Protein AF-A0A7X6VG52-F1 (afdb_monomer_lite)

Secondary structure (DSSP, 8-state):
--SHHHHHHHHHHHHHHT-----SHHHHHHHHTT-SSEEEEEEEEEEETTEEEEEEEEEE--TT-TTTT-GGGS---SEEEEETGGGSGGGTT--TT-EEEEEEEEETTEEEEEEEEEEBS-S-TTT--B--SSHHHHHHHHHHHHTTS---EEEEETTEEEEEETTEEEEEEE--S-----------------------TTSHHHHHHHHHHHHHHHHHHHHHHHHTT-

Structure (mmCIF, N/CA/C/O backbone):
data_AF-A0A7X6VG52-F1
#
_entry.id   AF-A0A7X6VG52-F1
#
loop_
_atom_site.group_PDB
_atom_site.id
_atom_site.type_symbol
_atom_site.label_atom_id
_atom_site.label_alt_id
_atom_site.label_comp_id
_atom_site.label_asym_id
_atom_site.label_entity_id
_atom_site.label_seq_id
_atom_site.pdbx_PDB_ins_code
_atom_site.Cartn_x
_atom_site.Cartn_y
_atom_site.Cartn_z
_atom_site.occupancy
_atom_site.B_iso_or_equiv
_atom_site.auth_seq_id
_atom_site.auth_comp_id
_atom_site.auth_asym_id
_atom_site.auth_atom_id
_atom_site.pdbx_PDB_model_num
ATOM 1 N N . MET A 1 1 ? 27.372 48.575 18.255 1.00 47.97 1 MET A N 1
ATOM 2 C CA . MET A 1 1 ? 27.785 47.383 17.475 1.00 47.97 1 MET A CA 1
ATOM 3 C C . MET A 1 1 ? 27.084 46.107 17.981 1.00 47.97 1 MET A C 1
ATOM 5 O O . MET A 1 1 ? 27.725 45.075 18.084 1.00 47.97 1 MET A O 1
ATOM 9 N N . ASN A 1 2 ? 25.777 46.167 18.304 1.00 51.88 2 ASN A N 1
ATOM 10 C CA . ASN A 1 2 ? 25.043 45.044 18.925 1.00 51.88 2 ASN A CA 1
ATOM 11 C C . ASN A 1 2 ? 23.812 44.548 18.146 1.00 51.88 2 ASN A C 1
ATOM 13 O O . ASN A 1 2 ? 23.202 43.555 18.527 1.00 51.88 2 ASN A O 1
ATOM 17 N N . ILE A 1 3 ? 23.429 45.248 17.078 1.00 53.34 3 ILE A N 1
ATOM 18 C CA . ILE A 1 3 ? 22.196 44.967 16.330 1.00 53.34 3 ILE A CA 1
ATOM 19 C C . ILE A 1 3 ? 22.493 44.002 15.174 1.00 53.34 3 ILE A C 1
ATOM 21 O O . ILE A 1 3 ? 21.752 43.055 14.952 1.00 53.34 3 ILE A O 1
ATOM 25 N N . THR A 1 4 ? 23.653 44.148 14.528 1.00 57.06 4 THR A N 1
ATOM 26 C CA . THR A 1 4 ? 24.031 43.387 13.330 1.00 57.06 4 THR A CA 1
ATOM 27 C C . THR A 1 4 ? 24.248 41.892 13.592 1.00 57.06 4 THR A C 1
ATOM 29 O O . THR A 1 4 ? 23.856 41.072 12.772 1.00 57.06 4 THR A O 1
ATOM 32 N N . TYR A 1 5 ? 24.819 41.509 14.742 1.00 57.47 5 TYR A N 1
ATOM 33 C CA . TYR A 1 5 ? 25.039 40.089 15.057 1.00 57.47 5 TYR A CA 1
ATOM 34 C C . TYR A 1 5 ? 23.741 39.370 15.440 1.00 57.47 5 TYR A C 1
ATOM 36 O O . TYR A 1 5 ? 23.582 38.197 15.118 1.00 57.47 5 TYR A O 1
ATOM 44 N N . LYS A 1 6 ? 22.798 40.069 16.092 1.00 56.91 6 LYS A N 1
ATOM 45 C CA . LYS A 1 6 ? 21.495 39.498 16.453 1.00 56.91 6 LYS A CA 1
ATOM 46 C C . LYS A 1 6 ? 20.698 39.182 15.194 1.00 56.91 6 LYS A C 1
ATOM 48 O O . LYS A 1 6 ? 20.230 38.064 15.059 1.00 56.91 6 LYS A O 1
ATOM 53 N N . SER A 1 7 ? 20.653 40.114 14.241 1.00 62.06 7 SER A N 1
ATOM 54 C CA . SER A 1 7 ? 19.953 39.927 12.966 1.00 62.06 7 SER A CA 1
ATOM 55 C C . SER A 1 7 ? 20.509 38.768 12.131 1.00 62.06 7 SER A C 1
ATOM 57 O O . SER A 1 7 ? 19.734 38.032 11.531 1.00 62.06 7 SER A O 1
ATOM 59 N N . ILE A 1 8 ? 21.831 38.559 12.125 1.00 68.44 8 ILE A N 1
ATOM 60 C CA . ILE A 1 8 ? 22.464 37.446 11.395 1.00 68.44 8 ILE A CA 1
ATOM 61 C C . ILE A 1 8 ? 22.161 36.099 12.066 1.00 68.44 8 ILE A C 1
ATOM 63 O O . ILE A 1 8 ? 21.829 35.137 11.380 1.00 68.44 8 ILE A O 1
ATOM 67 N N . ILE A 1 9 ? 22.210 36.031 13.401 1.00 70.56 9 ILE A N 1
ATOM 68 C CA . ILE A 1 9 ? 21.859 34.812 14.148 1.00 70.56 9 ILE A CA 1
ATOM 69 C C . ILE A 1 9 ? 20.381 34.463 13.946 1.00 70.56 9 ILE A C 1
ATOM 71 O O . ILE A 1 9 ? 20.055 33.297 13.742 1.00 70.56 9 ILE A O 1
ATOM 75 N N . THR A 1 10 ? 19.491 35.459 13.940 1.00 69.69 10 THR A N 1
ATOM 76 C CA . THR A 1 10 ? 18.066 35.240 13.668 1.00 69.69 10 THR A CA 1
ATOM 77 C C . THR A 1 10 ? 17.834 34.733 12.243 1.00 69.69 10 THR A C 1
ATOM 79 O O . THR A 1 10 ? 17.052 33.809 12.064 1.00 69.69 10 THR A O 1
ATOM 82 N N . LEU A 1 11 ? 18.542 35.259 11.238 1.00 69.88 11 LEU A N 1
ATOM 83 C CA . LEU A 1 11 ? 18.413 34.805 9.848 1.00 69.88 11 LEU A CA 1
ATOM 84 C C . LEU A 1 11 ? 18.865 33.343 9.665 1.00 69.88 11 LEU A C 1
ATOM 86 O O . LEU A 1 11 ? 18.188 32.572 8.992 1.00 69.88 11 LEU A O 1
ATOM 90 N N . ILE A 1 12 ? 19.974 32.950 10.304 1.00 68.56 12 ILE A N 1
ATOM 91 C CA . ILE A 1 12 ? 20.488 31.569 10.275 1.00 68.56 12 ILE A CA 1
ATOM 92 C C . ILE A 1 12 ? 19.541 30.617 11.020 1.00 68.56 12 ILE A C 1
ATOM 94 O O . ILE A 1 12 ? 19.261 29.522 10.540 1.00 68.56 12 ILE A O 1
ATOM 98 N N . ALA A 1 13 ? 19.004 31.040 12.168 1.00 66.06 13 ALA A N 1
ATOM 99 C CA . ALA A 1 13 ? 18.026 30.253 12.917 1.00 66.06 13 ALA A CA 1
ATOM 100 C C . ALA A 1 13 ? 16.725 30.050 12.123 1.00 66.06 13 ALA A C 1
ATOM 102 O O . ALA A 1 13 ? 16.167 28.960 12.141 1.00 66.06 13 ALA A O 1
ATOM 103 N N . VAL A 1 14 ? 16.274 31.067 11.383 1.00 67.62 14 VAL A N 1
ATOM 104 C CA . VAL A 1 14 ? 15.097 30.965 10.511 1.00 67.62 14 VAL A CA 1
ATOM 105 C C . VAL A 1 14 ? 15.378 30.072 9.299 1.00 67.62 14 VAL A C 1
ATOM 107 O O . VAL A 1 14 ? 14.535 29.247 8.970 1.00 67.62 14 VAL A O 1
ATOM 110 N N . SER A 1 15 ? 16.554 30.144 8.663 1.00 62.00 15 SER A N 1
ATOM 111 C CA . SER A 1 15 ? 16.848 29.292 7.496 1.00 62.00 15 SER A CA 1
ATOM 112 C C . SER A 1 15 ? 16.999 27.807 7.853 1.00 62.00 15 SER A C 1
ATOM 114 O O . SER A 1 15 ? 16.692 26.956 7.024 1.00 62.00 15 SER A O 1
ATOM 116 N N . LEU A 1 16 ? 17.428 27.483 9.078 1.00 59.38 16 LEU A N 1
ATOM 117 C CA . LEU A 1 16 ? 17.461 26.105 9.586 1.00 59.38 16 LEU A CA 1
ATOM 118 C C . LEU A 1 16 ? 16.058 25.525 9.836 1.00 59.38 16 LEU A C 1
ATOM 120 O O . LEU A 1 16 ? 15.895 24.310 9.778 1.00 59.38 16 LEU A O 1
ATOM 124 N N . LEU A 1 17 ? 15.043 26.367 10.060 1.00 54.56 17 LEU A N 1
ATOM 125 C CA . LEU A 1 17 ? 13.658 25.926 10.273 1.00 54.56 17 LEU A CA 1
ATOM 126 C C . LEU A 1 17 ? 12.912 25.590 8.969 1.00 54.56 17 LEU A C 1
ATOM 128 O O . LEU A 1 17 ? 11.886 24.923 9.024 1.00 54.56 17 LEU A O 1
ATOM 132 N N . PHE A 1 18 ? 13.426 25.998 7.803 1.00 54.75 18 PHE A N 1
ATOM 133 C CA . PHE A 1 18 ? 12.815 25.725 6.490 1.00 54.75 18 PHE A CA 1
ATOM 134 C C . PHE A 1 18 ? 13.488 24.574 5.718 1.00 54.75 18 PHE A C 1
ATOM 136 O O . PHE A 1 18 ? 13.203 24.363 4.543 1.00 54.75 18 PHE A O 1
ATOM 143 N N . GLY A 1 19 ? 14.410 23.843 6.352 1.00 51.25 19 GLY A N 1
ATOM 144 C CA . GLY A 1 19 ? 15.370 22.985 5.656 1.00 51.25 19 GLY A CA 1
ATOM 145 C C . GLY A 1 19 ? 15.048 21.496 5.514 1.00 51.25 19 GLY A C 1
ATOM 146 O O . GLY A 1 19 ? 15.924 20.783 5.036 1.00 51.25 19 GLY A O 1
ATOM 147 N N . MET A 1 20 ? 13.884 20.977 5.918 1.00 49.06 20 MET A N 1
ATOM 148 C CA . MET A 1 20 ? 13.623 19.531 5.803 1.00 49.06 20 MET A CA 1
ATOM 149 C C . MET A 1 20 ? 12.186 19.216 5.397 1.00 49.06 20 MET A C 1
ATOM 151 O O . MET A 1 20 ? 11.306 19.079 6.238 1.00 49.06 20 MET A O 1
ATOM 155 N N . VAL A 1 21 ? 11.980 19.014 4.095 1.00 43.72 21 VAL A N 1
ATOM 156 C CA . VAL A 1 21 ? 10.907 18.146 3.598 1.00 43.72 21 VAL A CA 1
ATOM 157 C C . VAL A 1 21 ? 11.532 17.163 2.610 1.00 43.72 21 VAL A C 1
ATOM 159 O O . VAL A 1 21 ? 11.536 17.372 1.404 1.00 43.72 21 VAL A O 1
ATOM 162 N N . ALA A 1 22 ? 12.145 16.112 3.148 1.00 43.94 22 ALA A N 1
ATOM 163 C CA . ALA A 1 22 ? 12.601 14.943 2.401 1.00 43.94 22 ALA A CA 1
ATOM 164 C C . ALA A 1 22 ? 12.022 13.709 3.107 1.00 43.94 22 ALA A C 1
ATOM 166 O O . ALA A 1 22 ? 12.737 12.987 3.789 1.00 43.94 22 ALA A O 1
ATOM 167 N N . TYR A 1 23 ? 10.696 13.553 3.039 1.00 49.53 23 TYR A N 1
ATOM 168 C CA . TYR A 1 23 ? 9.949 12.543 3.809 1.00 49.53 23 TYR A CA 1
ATOM 169 C C . TYR A 1 23 ? 9.108 11.584 2.947 1.00 49.53 23 TYR A C 1
ATOM 171 O O . TYR A 1 23 ? 8.461 10.700 3.495 1.00 49.53 23 TYR A O 1
ATOM 179 N N . GLY A 1 24 ? 9.116 11.733 1.616 1.00 53.69 24 GLY A N 1
ATOM 180 C CA . GLY A 1 24 ? 8.396 10.830 0.706 1.00 53.69 24 GLY A CA 1
ATOM 181 C C . GLY A 1 24 ? 9.172 9.539 0.459 1.00 53.69 24 GLY A C 1
ATOM 182 O O . GLY A 1 24 ? 8.815 8.500 1.005 1.00 53.69 24 GLY A O 1
ATOM 183 N N . ALA A 1 25 ? 10.295 9.652 -0.266 1.00 60.31 25 ALA A N 1
ATOM 184 C CA . ALA A 1 25 ? 11.044 8.522 -0.838 1.00 60.31 25 ALA A CA 1
ATOM 185 C C . ALA A 1 25 ? 11.381 7.385 0.145 1.00 60.31 25 ALA A C 1
ATOM 187 O O . ALA A 1 25 ? 11.416 6.219 -0.246 1.00 60.31 25 ALA A O 1
ATOM 188 N N . ASP A 1 26 ? 11.628 7.711 1.416 1.00 80.94 26 ASP A N 1
ATOM 189 C CA . ASP A 1 26 ? 11.937 6.715 2.445 1.00 80.94 26 ASP A CA 1
ATOM 190 C C . ASP A 1 26 ? 10.714 5.851 2.795 1.00 80.94 26 ASP A C 1
ATOM 192 O O . ASP A 1 26 ? 10.822 4.634 2.922 1.00 80.94 26 ASP A O 1
ATOM 196 N N . ASN A 1 27 ? 9.520 6.447 2.862 1.00 88.31 27 ASN A N 1
ATOM 197 C CA . ASN A 1 27 ? 8.291 5.711 3.141 1.00 88.31 27 ASN A CA 1
ATOM 198 C C . ASN A 1 27 ? 7.902 4.801 1.974 1.00 88.31 27 ASN A C 1
ATOM 200 O O . ASN A 1 27 ? 7.546 3.651 2.215 1.00 88.31 27 ASN A O 1
ATOM 204 N N . GLU A 1 28 ? 8.020 5.246 0.718 1.00 90.44 28 GLU A N 1
ATOM 205 C CA . GLU A 1 28 ? 7.721 4.365 -0.420 1.00 90.44 28 GLU A CA 1
ATOM 206 C C . GLU A 1 28 ? 8.725 3.216 -0.550 1.00 90.44 28 GLU A C 1
ATOM 208 O O . GLU A 1 28 ? 8.337 2.079 -0.840 1.00 90.44 28 GLU A O 1
ATOM 213 N N . TYR A 1 29 ? 10.008 3.484 -0.285 1.00 90.56 29 TYR A N 1
ATOM 214 C CA . TYR A 1 29 ? 11.026 2.442 -0.218 1.00 90.56 29 TYR A CA 1
ATOM 215 C C . TYR A 1 29 ? 10.666 1.417 0.862 1.00 90.56 29 TYR A C 1
ATOM 217 O O . TYR A 1 29 ? 10.535 0.230 0.576 1.00 90.56 29 TYR A O 1
ATOM 225 N N . ARG A 1 30 ? 10.393 1.859 2.093 1.00 89.69 30 ARG A N 1
ATOM 226 C CA . ARG A 1 30 ? 10.001 0.978 3.207 1.00 89.69 30 ARG A CA 1
ATOM 227 C C . ARG A 1 30 ? 8.687 0.234 2.937 1.00 89.69 30 ARG A C 1
ATOM 229 O O . ARG A 1 30 ? 8.555 -0.934 3.301 1.00 89.69 30 ARG A O 1
ATOM 236 N N . PHE A 1 31 ? 7.731 0.862 2.251 1.00 91.62 31 PHE A N 1
ATOM 237 C CA . PHE A 1 31 ? 6.478 0.235 1.823 1.00 91.62 31 PHE A CA 1
ATOM 238 C C . PHE A 1 31 ? 6.739 -0.942 0.874 1.00 91.62 31 PHE A C 1
ATOM 240 O O . PHE A 1 31 ? 6.305 -2.059 1.152 1.00 91.62 31 PHE A O 1
ATOM 247 N N . THR A 1 32 ? 7.496 -0.704 -0.200 1.00 91.94 32 THR A N 1
ATOM 248 C CA . THR A 1 32 ? 7.835 -1.712 -1.225 1.00 91.94 32 THR A CA 1
ATOM 249 C C . THR A 1 32 ? 8.844 -2.753 -0.739 1.00 91.94 32 THR A C 1
ATOM 251 O O . THR A 1 32 ? 8.924 -3.848 -1.282 1.00 91.94 32 THR A O 1
ATOM 254 N N . HIS A 1 33 ? 9.590 -2.460 0.326 1.00 88.56 33 HIS A N 1
ATOM 255 C CA . HIS A 1 33 ? 10.545 -3.388 0.937 1.00 88.56 33 HIS A CA 1
ATOM 256 C C . HIS A 1 33 ? 9.955 -4.188 2.096 1.00 88.56 33 HIS A C 1
ATOM 258 O O . HIS A 1 33 ? 10.696 -4.889 2.792 1.00 88.56 33 HIS A O 1
ATOM 264 N N . ASN A 1 34 ? 8.630 -4.129 2.258 1.00 83.06 34 ASN A N 1
ATOM 265 C CA . ASN A 1 34 ? 7.878 -4.850 3.273 1.00 83.06 34 ASN A CA 1
ATOM 266 C C . ASN A 1 34 ? 8.330 -4.558 4.715 1.00 83.06 34 ASN A C 1
ATOM 268 O O . ASN A 1 34 ? 8.371 -5.454 5.559 1.00 83.06 34 ASN A O 1
ATOM 272 N N . ASP A 1 35 ? 8.701 -3.313 5.004 1.00 85.50 35 ASP A N 1
ATOM 273 C CA . ASP A 1 35 ? 9.104 -2.884 6.345 1.00 85.50 35 ASP A CA 1
ATOM 274 C C . ASP A 1 35 ? 7.883 -2.510 7.204 1.00 85.50 35 ASP A C 1
ATOM 276 O O . ASP A 1 35 ? 7.690 -1.358 7.598 1.00 85.50 35 ASP A O 1
ATOM 280 N N . HIS A 1 36 ? 6.997 -3.479 7.418 1.00 84.81 36 HIS A N 1
ATOM 281 C CA . HIS A 1 36 ? 5.767 -3.353 8.200 1.00 84.81 36 HIS A CA 1
ATOM 282 C C . HIS A 1 36 ? 5.363 -4.712 8.786 1.00 84.81 36 HIS A C 1
ATOM 284 O O . HIS A 1 36 ? 5.749 -5.754 8.258 1.00 84.81 36 HIS A O 1
ATOM 290 N N . ASP A 1 37 ? 4.545 -4.728 9.841 1.00 83.75 37 ASP A N 1
ATOM 291 C CA . ASP A 1 37 ? 4.035 -5.988 10.405 1.00 83.75 37 ASP A CA 1
ATOM 292 C C . ASP A 1 37 ? 3.043 -6.684 9.460 1.00 83.75 37 ASP A C 1
ATOM 294 O O . ASP A 1 37 ? 2.977 -7.915 9.407 1.00 83.75 37 ASP A O 1
ATOM 298 N N . THR A 1 38 ? 2.229 -5.910 8.736 1.00 84.88 38 THR A N 1
ATOM 299 C CA . THR A 1 38 ? 1.290 -6.444 7.743 1.00 84.88 38 THR A CA 1
ATOM 300 C C . THR A 1 38 ? 0.899 -5.401 6.695 1.00 84.88 38 THR A C 1
ATOM 302 O O . THR A 1 38 ? 0.875 -4.203 6.975 1.00 84.88 38 THR A O 1
ATOM 305 N N . LEU A 1 39 ? 0.577 -5.864 5.488 1.00 90.94 39 LEU A N 1
ATOM 306 C CA . LEU A 1 39 ? 0.002 -5.070 4.407 1.00 90.94 39 LEU A CA 1
ATOM 307 C C . LEU A 1 39 ? -1.346 -5.671 4.034 1.00 90.94 39 LEU A C 1
ATOM 309 O O . LEU A 1 39 ? -1.410 -6.819 3.589 1.00 90.94 39 LEU A O 1
ATOM 313 N N . ILE A 1 40 ? -2.409 -4.900 4.244 1.00 92.81 40 ILE A N 1
ATOM 314 C CA . ILE A 1 40 ? -3.785 -5.356 4.039 1.00 92.81 40 ILE A CA 1
ATOM 315 C C . ILE A 1 40 ? -4.409 -4.674 2.833 1.00 92.81 40 ILE A C 1
ATOM 317 O O . ILE A 1 40 ? -4.177 -3.488 2.605 1.00 92.81 40 ILE A O 1
ATOM 321 N N . ILE A 1 41 ? -5.251 -5.416 2.120 1.00 95.38 41 ILE A N 1
ATOM 322 C CA . ILE A 1 41 ? -6.198 -4.887 1.139 1.00 95.38 41 ILE A CA 1
ATOM 323 C C . ILE A 1 41 ? -7.592 -5.120 1.706 1.00 95.38 41 ILE A C 1
ATOM 325 O O . ILE A 1 41 ? -7.906 -6.226 2.156 1.00 95.38 41 ILE A O 1
ATOM 329 N N . GLY A 1 42 ? -8.433 -4.093 1.727 1.00 96.06 42 GLY A N 1
ATOM 330 C CA . GLY A 1 42 ? -9.738 -4.202 2.361 1.00 96.06 42 GLY A CA 1
ATOM 331 C C . GLY A 1 42 ? -10.686 -3.064 2.043 1.00 96.06 42 GLY A C 1
ATOM 332 O O . GLY A 1 42 ? -10.376 -2.164 1.273 1.00 96.06 42 GLY A O 1
ATOM 333 N N . GLU A 1 43 ? -11.856 -3.133 2.662 1.00 97.88 43 GLU A N 1
ATOM 334 C CA . GLU A 1 43 ? -12.922 -2.141 2.550 1.00 97.88 43 GLU A CA 1
ATOM 335 C C . GLU A 1 43 ? -13.084 -1.423 3.888 1.00 97.88 43 GLU A C 1
ATOM 337 O O . GLU A 1 43 ? -13.147 -2.075 4.937 1.00 97.88 43 GLU A O 1
ATOM 342 N N . ILE A 1 44 ? -13.166 -0.093 3.866 1.00 98.00 44 ILE A N 1
ATOM 343 C CA . ILE A 1 44 ? -13.506 0.689 5.055 1.00 98.00 44 ILE A CA 1
ATOM 344 C C . ILE A 1 44 ? -14.971 0.415 5.399 1.00 98.00 44 ILE A C 1
ATOM 346 O O . ILE A 1 44 ? -15.870 0.735 4.631 1.00 98.00 44 ILE A O 1
ATOM 350 N N . THR A 1 45 ? -15.235 -0.152 6.571 1.00 97.75 45 THR A N 1
ATOM 351 C CA . THR A 1 45 ? -16.604 -0.428 7.032 1.00 97.75 45 THR A CA 1
ATOM 352 C C . THR A 1 45 ? -17.156 0.663 7.939 1.00 97.75 45 THR A C 1
ATOM 354 O O . THR A 1 45 ? -18.370 0.796 8.067 1.00 97.75 45 THR A O 1
ATOM 357 N N . GLU A 1 46 ? -16.281 1.416 8.605 1.00 97.12 46 GLU A N 1
ATOM 358 C CA . GLU A 1 46 ? -16.653 2.462 9.558 1.00 97.12 46 GLU A CA 1
ATOM 359 C C . GLU A 1 46 ? -15.528 3.496 9.671 1.00 97.12 46 GLU A C 1
ATOM 361 O O . GLU A 1 46 ? -14.349 3.137 9.606 1.00 97.12 46 GLU A O 1
ATOM 366 N N . ILE A 1 47 ? -15.900 4.759 9.881 1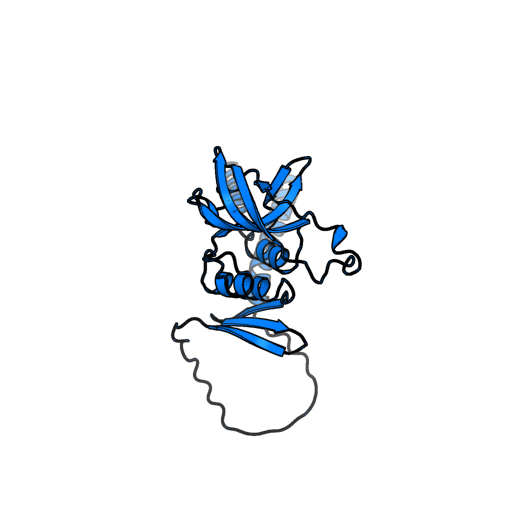.00 96.25 47 ILE A N 1
ATOM 367 C CA . ILE A 1 47 ? -14.990 5.862 10.201 1.00 96.25 47 ILE A CA 1
ATOM 368 C C . ILE A 1 47 ? -15.468 6.506 11.502 1.00 96.25 47 ILE A C 1
ATOM 370 O O . ILE A 1 47 ? -16.645 6.844 11.632 1.00 96.25 47 ILE A O 1
ATOM 374 N N . ASP A 1 48 ? -14.546 6.680 12.446 1.00 93.50 48 ASP A N 1
ATOM 375 C CA . ASP A 1 48 ? -14.774 7.338 13.734 1.00 93.50 48 ASP A CA 1
ATOM 376 C C . ASP A 1 48 ? -13.672 8.378 13.979 1.00 93.50 48 ASP A C 1
ATOM 378 O O . ASP A 1 48 ? -12.555 8.060 14.407 1.00 93.50 48 ASP A O 1
ATOM 382 N N . GLY A 1 49 ? -13.978 9.635 13.647 1.00 94.00 49 GLY A N 1
ATOM 383 C CA . GLY A 1 49 ? -13.000 10.720 13.646 1.00 94.00 49 GLY A CA 1
ATOM 384 C C . GLY A 1 49 ? -11.890 10.466 12.625 1.00 94.00 49 GLY A C 1
ATOM 385 O O . GLY A 1 49 ? -12.159 10.336 11.436 1.00 94.00 49 GLY A O 1
ATOM 386 N N . GLU A 1 50 ? -10.645 10.398 13.095 1.00 93.81 50 GLU A N 1
ATOM 387 C CA . GLU A 1 50 ? -9.465 10.112 12.262 1.00 93.81 50 GLU A CA 1
ATOM 388 C C . GLU A 1 50 ? -9.195 8.605 12.103 1.00 93.81 50 GLU A C 1
ATOM 390 O O . GLU A 1 50 ? -8.312 8.195 11.348 1.00 93.81 50 GLU A O 1
ATOM 395 N N . ASN A 1 51 ? -9.960 7.764 12.803 1.00 94.75 51 ASN A N 1
ATOM 396 C CA . ASN A 1 51 ? -9.772 6.320 12.840 1.00 94.75 51 ASN A CA 1
ATOM 397 C C . ASN A 1 51 ? -10.724 5.619 11.877 1.00 94.75 51 ASN A C 1
ATOM 399 O O . ASN A 1 51 ? -11.808 6.117 11.571 1.00 94.75 51 ASN A O 1
ATOM 403 N N . ALA A 1 52 ? -10.354 4.410 11.466 1.00 96.00 52 ALA A N 1
ATOM 404 C CA . ALA A 1 52 ? -11.191 3.597 10.600 1.00 96.00 52 ALA A CA 1
ATOM 405 C C . ALA A 1 52 ? -11.192 2.125 11.005 1.00 96.00 52 ALA A C 1
ATOM 407 O O . ALA A 1 52 ? -10.235 1.596 11.580 1.00 96.00 52 ALA A O 1
ATOM 408 N N . VAL A 1 53 ? -12.282 1.451 10.662 1.00 95.62 53 VAL A N 1
ATOM 409 C CA . VAL A 1 53 ? -12.406 -0.001 10.728 1.00 95.62 53 VAL A CA 1
ATOM 410 C C . VAL A 1 53 ? -12.377 -0.536 9.305 1.00 95.62 53 VAL A C 1
ATOM 412 O O . VAL A 1 53 ? -13.174 -0.117 8.472 1.00 95.62 53 VAL A O 1
ATOM 415 N N . ILE A 1 54 ? -11.459 -1.459 9.031 1.00 95.75 54 ILE A N 1
ATOM 416 C CA . ILE A 1 54 ? -11.261 -2.061 7.712 1.00 95.75 54 ILE A CA 1
ATOM 417 C C . ILE A 1 54 ? -11.591 -3.545 7.797 1.00 95.75 54 ILE A C 1
ATOM 419 O O . ILE A 1 54 ? -11.041 -4.263 8.637 1.00 95.75 54 ILE A O 1
ATOM 423 N N . ARG A 1 55 ? -12.450 -4.022 6.897 1.00 95.56 55 ARG A N 1
ATOM 424 C CA . ARG A 1 55 ? -12.638 -5.451 6.646 1.00 95.56 55 ARG A CA 1
ATOM 425 C C . ARG A 1 55 ? -11.591 -5.908 5.638 1.00 95.56 55 ARG A C 1
ATOM 427 O O . ARG A 1 55 ? -11.661 -5.549 4.462 1.00 95.56 55 ARG A O 1
ATOM 434 N N . ALA A 1 56 ? -10.618 -6.681 6.103 1.00 92.19 56 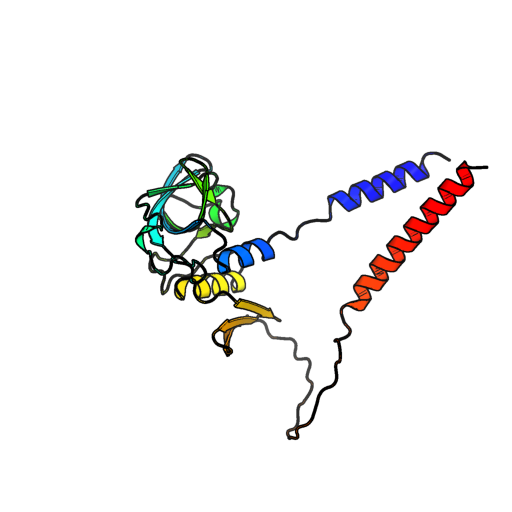ALA A N 1
ATOM 435 C CA . ALA A 1 56 ? -9.545 -7.168 5.248 1.00 92.19 56 ALA A CA 1
ATOM 436 C C . ALA A 1 56 ? -10.062 -8.276 4.320 1.00 92.19 56 ALA A C 1
ATOM 438 O O . ALA A 1 56 ? -10.770 -9.184 4.754 1.00 92.19 56 ALA A O 1
ATOM 439 N N . SER A 1 57 ? -9.705 -8.180 3.043 1.00 89.44 57 SER A N 1
ATOM 440 C CA . SER A 1 57 ? -10.036 -9.162 2.005 1.00 89.44 57 SER A CA 1
ATOM 441 C C . SER A 1 57 ? -8.813 -9.965 1.573 1.00 89.44 57 SER A C 1
ATOM 443 O O . SER A 1 57 ? -8.943 -11.150 1.278 1.00 89.44 57 SER A O 1
ATOM 445 N N . ASP A 1 58 ? -7.632 -9.344 1.580 1.00 87.00 58 ASP A N 1
ATOM 446 C CA . ASP A 1 58 ? -6.372 -10.013 1.263 1.00 87.00 58 ASP A CA 1
ATOM 447 C C . ASP A 1 58 ? -5.194 -9.414 2.050 1.00 87.00 58 ASP A C 1
ATOM 449 O O . ASP A 1 58 ? -5.290 -8.323 2.625 1.00 87.00 58 ASP A O 1
ATOM 453 N N . TYR A 1 59 ? -4.078 -10.143 2.063 1.00 85.25 59 TYR A N 1
ATOM 454 C CA . TYR A 1 59 ? -2.825 -9.766 2.706 1.00 85.25 59 TYR A CA 1
ATOM 455 C C . TYR A 1 59 ? -1.666 -10.022 1.758 1.00 85.25 59 TYR A C 1
ATOM 457 O O . TYR A 1 59 ? -1.507 -11.119 1.218 1.00 85.25 59 TYR A O 1
ATOM 465 N N . ILE A 1 60 ? -0.790 -9.035 1.631 1.00 77.62 60 ILE A N 1
ATOM 466 C CA . ILE A 1 60 ? 0.436 -9.198 0.861 1.00 77.62 60 ILE A CA 1
ATOM 467 C C . ILE A 1 60 ? 1.524 -9.761 1.778 1.00 77.62 60 ILE A C 1
ATOM 469 O O . ILE A 1 60 ? 1.866 -9.184 2.810 1.00 77.62 60 ILE A O 1
ATOM 473 N N . VAL A 1 61 ? 2.042 -10.933 1.408 1.00 63.94 61 VAL A N 1
ATOM 474 C CA . VAL A 1 61 ? 3.079 -11.662 2.147 1.00 63.94 61 VAL A CA 1
ATOM 475 C C . VAL A 1 61 ? 4.439 -11.312 1.558 1.00 63.94 61 VAL A C 1
ATOM 477 O O . VAL A 1 61 ? 4.784 -11.766 0.473 1.00 63.94 61 VAL A O 1
ATOM 480 N N . SER A 1 62 ? 5.229 -10.556 2.313 1.00 53.72 62 SER A N 1
ATOM 481 C CA . SER A 1 62 ? 6.614 -10.229 1.973 1.0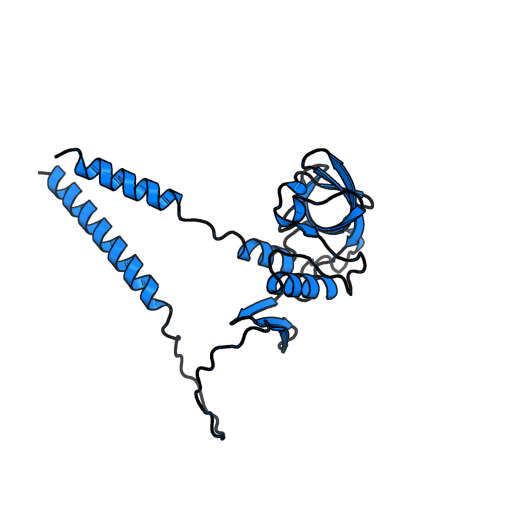0 53.72 62 SER A CA 1
ATOM 482 C C . SER A 1 62 ? 7.477 -11.451 1.665 1.00 53.72 62 SER A C 1
ATOM 484 O O . SER A 1 62 ? 7.548 -12.392 2.459 1.00 53.72 62 SER A O 1
ATOM 486 N N . SER A 1 63 ? 8.245 -11.385 0.579 1.00 51.66 63 SER A N 1
ATOM 487 C CA . SER A 1 63 ? 9.293 -12.361 0.251 1.00 51.66 63 SER A CA 1
ATOM 488 C C . SER A 1 63 ? 10.533 -12.265 1.161 1.00 51.66 63 SER A C 1
ATOM 490 O O . SER A 1 63 ? 11.297 -13.228 1.247 1.00 51.66 63 SER A O 1
ATOM 492 N N . LYS A 1 64 ? 10.730 -11.143 1.877 1.00 46.44 64 LYS A N 1
ATOM 493 C CA . LYS A 1 64 ? 11.799 -10.959 2.885 1.00 46.44 64 LYS A CA 1
ATOM 494 C C . LYS A 1 64 ? 11.456 -11.555 4.251 1.00 46.44 64 LYS A C 1
ATOM 496 O O . LYS A 1 64 ? 12.343 -11.671 5.100 1.00 46.44 64 LYS A O 1
ATOM 501 N N . ASP A 1 65 ? 10.203 -11.942 4.476 1.00 46.84 65 ASP A N 1
ATOM 502 C CA . ASP A 1 65 ? 9.808 -12.611 5.708 1.00 46.84 65 ASP A CA 1
ATOM 503 C C . ASP A 1 65 ? 10.381 -14.038 5.719 1.00 46.84 65 ASP A C 1
ATOM 505 O O . ASP A 1 65 ? 9.826 -14.982 5.160 1.00 46.84 65 ASP A O 1
ATOM 509 N N . LEU A 1 66 ? 11.533 -14.202 6.379 1.00 43.06 66 LEU A N 1
ATOM 510 C CA . LEU A 1 66 ? 12.229 -15.473 6.623 1.00 43.06 66 LEU A CA 1
ATOM 511 C C . LEU A 1 66 ? 11.370 -16.513 7.389 1.00 43.06 66 LEU A C 1
ATOM 513 O O . LEU A 1 66 ? 11.835 -17.626 7.634 1.00 43.06 66 LEU A O 1
ATOM 517 N N . ASN A 1 67 ? 10.110 -16.207 7.734 1.00 43.78 67 ASN A N 1
ATOM 518 C CA . ASN A 1 67 ? 9.081 -17.188 8.102 1.00 43.78 67 ASN A CA 1
ATOM 519 C C . ASN A 1 67 ? 8.244 -17.684 6.902 1.00 43.78 67 ASN A C 1
ATOM 521 O O . ASN A 1 67 ? 7.102 -18.106 7.090 1.00 43.78 67 ASN A O 1
ATOM 525 N N . VAL A 1 68 ? 8.810 -17.758 5.692 1.00 47.91 68 VAL A N 1
ATOM 526 C CA . VAL A 1 68 ? 8.217 -18.474 4.537 1.00 47.91 68 VAL A CA 1
ATOM 527 C C . VAL A 1 68 ? 7.738 -19.899 4.897 1.00 47.91 68 VAL A C 1
ATOM 529 O O . VAL A 1 68 ? 6.794 -20.424 4.312 1.00 47.91 68 VAL A O 1
ATOM 532 N N . SER A 1 69 ? 8.333 -20.512 5.925 1.00 41.72 69 SER A N 1
ATOM 533 C CA . SER A 1 69 ? 7.969 -21.830 6.469 1.00 41.72 69 SER A CA 1
ATOM 534 C C . SER A 1 69 ? 6.716 -21.836 7.360 1.00 41.72 69 SER A C 1
ATOM 536 O O . SER A 1 69 ? 6.274 -22.900 7.794 1.00 41.72 69 SER A O 1
ATOM 538 N N . ALA A 1 70 ? 6.148 -20.674 7.688 1.00 43.75 70 ALA A N 1
ATOM 539 C CA . ALA A 1 70 ? 5.023 -20.546 8.603 1.00 43.75 70 ALA A CA 1
ATOM 540 C C . ALA A 1 70 ? 4.074 -19.409 8.193 1.00 43.75 70 ALA A C 1
ATOM 542 O O . ALA A 1 70 ? 3.882 -18.454 8.944 1.00 43.75 70 ALA A O 1
ATOM 543 N N . LYS A 1 71 ? 3.340 -19.608 7.086 1.00 44.16 71 LYS A N 1
ATOM 544 C CA . LYS A 1 71 ? 2.095 -18.876 6.739 1.00 44.16 71 LYS A CA 1
ATOM 545 C C . LYS A 1 71 ? 1.153 -18.633 7.943 1.00 44.16 71 LYS A C 1
ATOM 547 O O . LYS A 1 71 ? 0.343 -17.720 7.925 1.00 44.16 71 LYS A O 1
ATOM 552 N N . LYS A 1 72 ? 1.267 -19.450 9.001 1.00 39.72 72 LYS A N 1
ATOM 553 C CA . LYS A 1 72 ? 0.522 -19.382 10.272 1.00 39.72 72 LYS A CA 1
ATOM 554 C C . LYS A 1 72 ? 0.919 -18.254 11.240 1.00 39.72 72 LYS A C 1
ATOM 556 O O . LYS A 1 72 ? 0.258 -18.127 12.265 1.00 39.72 72 LYS A O 1
ATOM 561 N N . LYS A 1 73 ? 1.988 -17.488 10.993 1.00 43.00 73 LYS A N 1
ATOM 562 C CA . LYS A 1 73 ? 2.390 -16.370 11.875 1.00 43.00 73 LYS A CA 1
ATOM 563 C C . LYS A 1 73 ? 1.901 -14.999 11.412 1.00 43.00 73 LYS A C 1
ATOM 565 O O . LYS A 1 73 ? 2.030 -14.042 12.169 1.00 43.00 73 LYS A O 1
ATOM 570 N N . GLN A 1 74 ? 1.327 -14.908 10.218 1.00 53.06 74 GLN A N 1
ATOM 571 C CA . GLN A 1 74 ? 0.741 -13.665 9.739 1.00 53.06 74 GLN A CA 1
ATOM 572 C C . GLN A 1 74 ? -0.656 -13.485 10.322 1.00 53.06 74 GLN A C 1
ATOM 574 O O . GLN A 1 74 ? -1.469 -14.411 10.361 1.00 53.06 74 GLN A O 1
ATOM 579 N N . LEU A 1 75 ? -0.899 -12.282 10.828 1.00 54.97 75 LEU A N 1
ATOM 580 C CA . LEU A 1 75 ? -2.161 -11.873 11.422 1.00 54.97 75 LEU A CA 1
ATOM 581 C C . LEU A 1 75 ? -3.232 -11.773 10.327 1.00 54.97 75 LEU A C 1
ATOM 583 O O . LEU A 1 75 ? -3.378 -10.742 9.685 1.00 54.97 75 LEU A O 1
ATOM 587 N N . GLN A 1 76 ? -3.987 -12.853 10.130 1.00 63.41 76 GLN A N 1
ATOM 588 C CA . GLN A 1 76 ? -5.198 -12.860 9.305 1.00 63.41 76 GLN A CA 1
ATOM 589 C C . GLN A 1 76 ? -6.350 -12.259 10.115 1.00 63.41 76 GLN A C 1
ATOM 591 O O . GLN A 1 76 ? -7.095 -12.959 10.799 1.00 63.41 76 GLN A O 1
ATOM 596 N N . LEU A 1 77 ? -6.416 -10.934 10.137 1.00 66.69 77 LEU A N 1
ATOM 597 C CA . LEU A 1 77 ? -7.437 -10.175 10.851 1.00 66.69 77 LEU A CA 1
ATOM 598 C C . LEU A 1 77 ? -8.627 -9.884 9.941 1.00 66.69 77 LEU A C 1
ATOM 600 O O . LEU A 1 77 ? -8.544 -8.980 9.116 1.00 66.69 77 LEU A O 1
ATOM 604 N N . GLU A 1 78 ? -9.750 -10.571 10.132 1.00 82.12 78 GLU A N 1
ATOM 605 C CA . GLU A 1 78 ? -10.984 -10.294 9.374 1.00 82.12 78 GLU A CA 1
ATOM 606 C C . GLU A 1 78 ? -11.413 -8.822 9.477 1.00 82.12 78 GLU A C 1
ATOM 608 O O . GLU A 1 78 ? -11.980 -8.247 8.549 1.00 82.12 78 GLU A O 1
ATOM 613 N N . THR A 1 79 ? -11.127 -8.187 10.615 1.00 89.19 79 THR A N 1
ATOM 614 C CA . THR A 1 79 ? -11.396 -6.771 10.847 1.00 89.19 79 THR A CA 1
ATOM 615 C C . THR A 1 79 ? -10.242 -6.116 11.592 1.00 89.19 79 THR A C 1
ATOM 617 O O . THR A 1 79 ? -9.760 -6.633 12.603 1.00 89.19 79 THR A O 1
ATOM 620 N N . VAL A 1 80 ? -9.823 -4.950 11.107 1.00 89.62 80 VAL A N 1
ATOM 621 C CA . VAL A 1 80 ? -8.692 -4.184 11.625 1.00 89.62 80 VAL A CA 1
ATOM 622 C C . VAL A 1 80 ? -9.154 -2.788 12.007 1.00 89.62 80 VAL A C 1
ATOM 624 O O . VAL A 1 80 ? -9.743 -2.083 11.196 1.00 89.62 80 VAL A O 1
ATOM 627 N N . LYS A 1 81 ? -8.865 -2.375 13.244 1.00 92.56 81 LYS A N 1
ATOM 628 C CA . LYS A 1 81 ? -9.021 -0.981 13.673 1.00 92.56 81 LYS A CA 1
ATOM 629 C C . LYS A 1 81 ? -7.700 -0.253 13.470 1.00 92.56 81 LYS A C 1
ATOM 631 O O . LYS A 1 81 ? -6.696 -0.657 14.067 1.00 92.56 81 LYS A O 1
ATOM 636 N N . VAL A 1 82 ? -7.726 0.787 12.647 1.00 93.19 82 VAL A N 1
ATOM 637 C CA . VAL A 1 82 ? -6.565 1.606 12.298 1.00 93.19 82 VAL A CA 1
ATOM 638 C C . VAL A 1 82 ? -6.723 2.982 12.934 1.00 93.19 82 VAL A C 1
ATOM 640 O O . VAL A 1 82 ? -7.692 3.686 12.651 1.00 93.19 82 VAL A O 1
ATOM 643 N N . ASP A 1 83 ? -5.781 3.335 13.808 1.00 93.62 83 ASP A N 1
ATOM 644 C CA . ASP A 1 83 ? -5.679 4.684 14.379 1.00 93.62 83 ASP A CA 1
ATOM 645 C C . ASP A 1 83 ? -5.099 5.644 13.329 1.00 93.62 83 ASP A C 1
ATOM 647 O O . ASP A 1 83 ? -4.122 5.296 12.659 1.00 93.62 83 ASP A O 1
ATOM 651 N N . GLY A 1 84 ? -5.685 6.838 13.207 1.00 91.88 84 GLY A N 1
ATOM 652 C CA . GLY A 1 84 ? -5.138 7.928 12.388 1.00 91.88 84 GLY A CA 1
ATOM 653 C C . GLY A 1 84 ? -5.115 7.667 10.875 1.00 91.88 84 GLY A C 1
ATOM 654 O O . GLY A 1 84 ? -4.295 8.246 10.167 1.00 91.88 84 GLY A O 1
ATOM 655 N N . LEU A 1 85 ? -5.982 6.794 10.343 1.00 93.94 85 LEU A N 1
ATOM 656 C CA . LEU A 1 85 ? -6.023 6.511 8.901 1.00 93.94 85 LEU A CA 1
ATOM 657 C C . LEU A 1 85 ? -6.253 7.789 8.078 1.00 93.94 85 LEU A C 1
ATOM 659 O O . LEU A 1 85 ? -5.586 7.991 7.065 1.00 93.94 85 LEU A O 1
ATOM 663 N N . LEU A 1 86 ? -7.171 8.654 8.519 1.00 94.62 86 LEU A N 1
ATOM 664 C CA . LEU A 1 86 ? -7.543 9.874 7.792 1.00 94.62 86 LEU A CA 1
ATOM 665 C C . LEU A 1 86 ? -6.525 11.018 7.968 1.00 94.62 86 LEU A C 1
ATOM 667 O O . LEU A 1 86 ? -6.669 12.059 7.327 1.00 94.62 86 LEU A O 1
ATOM 671 N N . GLU A 1 87 ? -5.481 10.841 8.788 1.00 92.88 87 GLU A N 1
ATOM 672 C CA . GLU A 1 87 ? -4.375 11.806 8.898 1.00 92.88 87 GLU A CA 1
ATOM 673 C C . GLU A 1 87 ? -3.483 11.810 7.642 1.00 92.88 87 GLU A C 1
ATOM 675 O O . GLU A 1 87 ? -2.748 12.767 7.398 1.00 92.88 87 GLU A O 1
ATOM 680 N N . TYR A 1 88 ? -3.552 10.753 6.825 1.00 90.62 88 TYR A N 1
ATOM 681 C CA . TYR A 1 88 ? -2.782 10.627 5.590 1.00 90.62 88 TYR A CA 1
ATOM 682 C C . TYR A 1 88 ? -3.459 11.386 4.449 1.00 90.62 88 TYR A C 1
ATOM 684 O O . TYR A 1 88 ? -4.636 11.175 4.168 1.00 90.62 88 TYR A O 1
ATOM 692 N N . ASP A 1 89 ? -2.699 12.209 3.720 1.00 90.25 89 ASP A N 1
ATOM 693 C CA . ASP A 1 89 ? -3.239 13.061 2.649 1.00 90.25 89 ASP A CA 1
ATOM 694 C C . ASP A 1 89 ? -4.024 12.277 1.582 1.00 90.25 89 ASP A C 1
ATOM 696 O O . ASP A 1 89 ? -5.085 12.725 1.149 1.00 90.25 89 ASP A O 1
ATOM 700 N N . ASN A 1 90 ? -3.564 11.075 1.208 1.00 90.75 90 ASN A N 1
ATOM 701 C CA . ASN A 1 90 ? -4.263 10.216 0.237 1.00 90.75 90 ASN A CA 1
ATOM 702 C C . ASN A 1 90 ? -5.579 9.626 0.782 1.00 90.75 90 ASN A C 1
ATOM 704 O O . ASN A 1 90 ? -6.395 9.139 0.009 1.00 90.75 90 ASN A O 1
ATOM 708 N N . MET A 1 91 ? -5.777 9.657 2.101 1.00 95.62 91 MET A N 1
ATOM 709 C CA . MET A 1 91 ? -6.906 9.055 2.818 1.00 95.62 91 MET A CA 1
ATOM 710 C C . MET A 1 91 ? -7.849 10.084 3.437 1.00 95.62 91 MET A C 1
ATOM 712 O O . MET A 1 91 ? -8.899 9.718 3.954 1.00 95.62 91 MET A O 1
ATOM 716 N N . LYS A 1 92 ? -7.505 11.373 3.387 1.00 93.38 92 LYS A N 1
ATOM 717 C CA . LYS A 1 92 ? -8.231 12.443 4.081 1.00 93.38 92 LYS A CA 1
ATOM 718 C C . LYS A 1 92 ? -9.717 12.537 3.715 1.00 93.38 92 LYS A C 1
ATOM 720 O O . LYS A 1 92 ? -10.517 12.994 4.525 1.00 93.38 92 LYS A O 1
ATOM 725 N N . ASN A 1 93 ? -10.065 12.124 2.498 1.00 93.56 93 ASN A N 1
ATOM 726 C CA . ASN A 1 93 ? -11.436 12.128 1.985 1.00 93.56 93 ASN A CA 1
ATOM 727 C C . ASN A 1 93 ? -12.025 10.716 1.859 1.00 93.56 93 ASN A C 1
ATOM 729 O O . ASN A 1 93 ? -13.002 10.548 1.140 1.00 93.56 93 ASN A O 1
ATOM 733 N N . ALA A 1 94 ? -11.400 9.709 2.471 1.00 95.38 94 ALA A N 1
ATOM 734 C CA . ALA A 1 94 ? -11.905 8.347 2.414 1.00 95.38 94 ALA A CA 1
ATOM 735 C C . ALA A 1 94 ? -13.224 8.227 3.185 1.00 95.38 94 ALA A C 1
ATOM 737 O O . ALA A 1 94 ? -13.408 8.857 4.230 1.00 95.38 94 ALA A O 1
ATOM 738 N N . GLU A 1 95 ? -14.119 7.389 2.680 1.00 97.06 95 GLU A N 1
ATOM 739 C CA . GLU A 1 95 ? -15.444 7.142 3.236 1.00 97.06 95 GLU A CA 1
ATOM 740 C C . GLU A 1 95 ? -15.683 5.641 3.462 1.00 97.06 95 GLU A C 1
ATOM 742 O O . GLU A 1 95 ? -14.960 4.770 2.972 1.00 97.06 95 GLU A O 1
ATOM 747 N N . ALA A 1 96 ? -16.711 5.309 4.247 1.00 97.56 96 ALA A N 1
ATOM 748 C CA . ALA A 1 96 ? -17.132 3.919 4.385 1.00 97.56 96 ALA A CA 1
ATOM 749 C C . ALA A 1 96 ? -17.629 3.378 3.032 1.00 97.56 96 ALA A C 1
ATOM 751 O O . ALA A 1 96 ? -18.453 4.004 2.368 1.00 97.56 96 ALA A O 1
ATOM 752 N N . GLY A 1 97 ? -17.153 2.194 2.654 1.00 97.62 97 GLY A N 1
ATOM 753 C CA . GLY A 1 97 ? -17.353 1.573 1.346 1.00 97.62 97 GLY A CA 1
ATOM 754 C C . GLY A 1 97 ? -16.144 1.694 0.415 1.00 97.62 97 GLY A C 1
ATOM 755 O O . GLY A 1 97 ? -16.063 0.926 -0.543 1.00 97.62 97 GLY A O 1
ATOM 756 N N . ASP A 1 98 ? -15.188 2.584 0.704 1.00 98.19 98 ASP A N 1
ATOM 757 C CA . ASP A 1 98 ? -13.972 2.714 -0.100 1.00 98.19 98 ASP A CA 1
ATOM 758 C C . ASP A 1 98 ? -13.039 1.517 0.083 1.00 98.19 98 ASP A C 1
ATOM 760 O O . ASP A 1 98 ? -12.889 0.961 1.180 1.00 98.19 98 ASP A O 1
ATOM 764 N N . TYR A 1 99 ? -12.361 1.147 -1.002 1.00 98.31 99 TYR A N 1
ATOM 765 C CA . TYR A 1 99 ? -11.322 0.128 -0.980 1.00 98.31 99 TYR A CA 1
ATOM 766 C C . TYR A 1 99 ? -9.962 0.761 -0.748 1.00 98.31 99 TYR A C 1
ATOM 768 O O . TYR A 1 99 ? -9.624 1.804 -1.309 1.00 98.31 99 TYR A O 1
ATOM 776 N N . VAL A 1 100 ? -9.163 0.101 0.081 1.00 97.94 100 VAL A N 1
ATOM 777 C CA . VAL A 1 100 ? -7.884 0.627 0.536 1.00 97.94 100 VAL A CA 1
ATOM 778 C C . VAL A 1 100 ? -6.819 -0.445 0.579 1.00 97.94 100 VAL A C 1
ATOM 780 O O . VAL A 1 100 ? -7.089 -1.621 0.837 1.00 97.94 100 VAL A O 1
ATOM 783 N N . ILE A 1 101 ? -5.583 0.007 0.405 1.00 96.69 101 ILE A N 1
ATOM 784 C CA . ILE A 1 101 ? -4.395 -0.723 0.806 1.00 96.69 101 ILE A CA 1
ATOM 785 C C . ILE A 1 101 ? -3.685 0.033 1.925 1.00 96.69 101 ILE A C 1
ATOM 787 O O . ILE A 1 101 ? -3.455 1.241 1.832 1.00 96.69 101 ILE A O 1
ATOM 791 N N . VAL A 1 102 ? -3.343 -0.676 3.002 1.00 95.25 102 VAL A N 1
ATOM 792 C CA . VAL A 1 102 ? -2.759 -0.056 4.195 1.00 95.25 102 VAL A CA 1
ATOM 793 C C . VAL A 1 102 ? -1.596 -0.885 4.723 1.00 95.25 102 VAL A C 1
ATOM 795 O O . VAL A 1 102 ? -1.748 -2.060 5.059 1.00 95.25 102 VAL A O 1
ATOM 798 N N . SER A 1 103 ? -0.430 -0.249 4.814 1.00 92.56 103 SER A N 1
ATOM 799 C CA . SER A 1 103 ? 0.743 -0.783 5.504 1.00 92.56 103 SER A CA 1
ATOM 800 C C . SER A 1 103 ? 0.609 -0.494 6.995 1.00 92.56 103 SER A C 1
ATOM 802 O O . SER A 1 103 ? 0.434 0.660 7.380 1.00 92.56 103 SER A O 1
ATOM 804 N N . LEU A 1 104 ? 0.677 -1.526 7.834 1.00 90.69 104 LEU A N 1
ATOM 805 C CA . LEU A 1 104 ? 0.326 -1.448 9.248 1.00 90.69 104 LEU A CA 1
ATOM 806 C C . LEU A 1 104 ? 1.419 -2.005 10.157 1.00 90.69 104 LEU A C 1
ATOM 808 O O . LEU A 1 104 ? 1.997 -3.055 9.882 1.00 90.69 104 LEU A O 1
ATOM 812 N N . ASN A 1 105 ? 1.592 -1.347 11.303 1.00 88.00 105 ASN A N 1
ATOM 813 C CA . ASN A 1 105 ? 2.317 -1.868 12.458 1.00 88.00 105 ASN A CA 1
ATOM 814 C C . ASN A 1 105 ? 1.361 -2.079 13.627 1.00 88.00 105 ASN A C 1
ATOM 816 O O . ASN A 1 105 ? 0.431 -1.300 13.858 1.00 88.00 105 ASN A O 1
ATOM 820 N N . LYS A 1 106 ? 1.601 -3.134 14.398 1.00 83.88 106 LYS A N 1
ATOM 821 C CA . LYS A 1 106 ? 0.849 -3.430 15.606 1.00 83.88 106 LYS A CA 1
ATOM 822 C C . LYS A 1 106 ? 1.305 -2.506 16.732 1.00 83.88 106 LYS A C 1
ATOM 824 O O . LYS A 1 106 ? 2.468 -2.495 17.122 1.00 83.88 106 LYS A O 1
ATOM 829 N N . SER A 1 107 ? 0.357 -1.783 17.319 1.00 81.25 107 SER A N 1
ATOM 830 C CA . SER A 1 107 ? 0.573 -0.926 18.485 1.00 81.25 107 SER A CA 1
ATOM 831 C C . SER A 1 107 ? -0.378 -1.346 19.606 1.00 81.25 107 SER A C 1
ATOM 833 O O . SER A 1 107 ? -1.567 -1.016 19.625 1.00 81.25 107 SER A O 1
ATOM 835 N N . GLY A 1 108 ? 0.127 -2.170 20.530 1.00 81.44 108 GLY A N 1
ATOM 836 C CA . GLY A 1 108 ? -0.680 -2.780 21.589 1.00 81.44 108 GLY A CA 1
ATOM 837 C C . GLY A 1 108 ? -1.792 -3.679 21.030 1.00 81.44 108 GLY A C 1
ATOM 838 O O . GLY A 1 108 ? -1.517 -4.727 20.442 1.00 81.44 108 GLY A O 1
ATOM 839 N N . ASN A 1 109 ? -3.047 -3.263 21.228 1.00 77.50 109 ASN A N 1
ATOM 840 C CA . ASN A 1 109 ? -4.251 -3.964 20.752 1.00 77.50 109 ASN A CA 1
ATOM 841 C C . ASN A 1 109 ? -4.834 -3.369 19.456 1.00 77.50 109 ASN A C 1
ATOM 843 O O . ASN A 1 109 ? -5.904 -3.794 19.022 1.00 77.50 109 ASN A O 1
ATOM 847 N N . LYS A 1 110 ? -4.171 -2.370 18.871 1.00 81.19 110 LYS A N 1
ATOM 848 C CA . LYS A 1 110 ? -4.592 -1.671 17.654 1.00 81.19 110 LYS A CA 1
ATOM 849 C C . LYS A 1 110 ? -3.513 -1.768 16.574 1.00 81.19 110 LYS A C 1
ATOM 851 O O . LYS A 1 110 ? -2.417 -2.272 16.829 1.00 81.19 110 LYS A O 1
ATOM 856 N N . TYR A 1 111 ? -3.827 -1.239 15.396 1.00 89.50 111 TYR A N 1
ATOM 857 C CA . TYR A 1 111 ? -2.865 -1.011 14.327 1.00 89.50 111 TYR A CA 1
ATOM 858 C C . TYR A 1 111 ? -2.754 0.479 14.027 1.00 89.50 111 TYR A C 1
ATOM 860 O O . TYR A 1 111 ? -3.720 1.226 14.177 1.00 89.50 111 TYR A O 1
ATOM 868 N N . VAL A 1 112 ? -1.564 0.886 13.610 1.00 91.81 112 VAL A N 1
ATOM 869 C CA . VAL A 1 112 ? -1.267 2.229 13.110 1.00 91.81 112 VAL A CA 1
ATOM 870 C C . VAL A 1 112 ? -0.670 2.097 11.720 1.00 91.81 112 VAL A C 1
ATOM 872 O O . VAL A 1 112 ? -0.035 1.082 11.414 1.00 91.81 112 VAL A O 1
ATOM 875 N N . VAL A 1 113 ? -0.869 3.105 10.879 1.00 93.12 113 VAL A N 1
ATOM 876 C CA . VAL A 1 113 ? -0.254 3.132 9.552 1.00 93.12 113 VAL A CA 1
ATOM 877 C C . VAL A 1 113 ? 1.271 3.219 9.701 1.00 93.12 113 VAL A C 1
ATOM 879 O O . VAL A 1 113 ? 1.787 3.998 10.498 1.00 93.12 113 VAL A O 1
ATOM 882 N N . ALA A 1 114 ? 1.993 2.373 8.968 1.00 90.25 114 ALA A N 1
ATOM 883 C CA . ALA A 1 114 ? 3.448 2.272 9.027 1.00 90.25 114 ALA A CA 1
ATOM 884 C C . ALA A 1 114 ? 4.109 3.121 7.936 1.00 90.25 114 ALA A C 1
ATOM 886 O O . ALA A 1 114 ? 4.719 4.144 8.235 1.00 90.25 114 ALA A O 1
ATOM 887 N N . ASN A 1 115 ? 3.961 2.711 6.671 1.00 91.56 115 ASN A N 1
ATOM 888 C CA . ASN A 1 115 ? 4.669 3.332 5.544 1.00 91.56 115 ASN A CA 1
ATOM 889 C C . ASN A 1 115 ? 3.735 3.940 4.491 1.00 91.56 115 ASN A C 1
ATOM 891 O O . ASN A 1 115 ? 4.202 4.460 3.483 1.00 91.56 115 ASN A O 1
ATOM 895 N N . GLY A 1 116 ? 2.419 3.857 4.690 1.00 93.56 116 GLY A N 1
ATOM 896 C CA . GLY A 1 116 ? 1.451 4.457 3.781 1.00 93.56 116 GLY A CA 1
ATOM 897 C C . GLY A 1 116 ? 0.083 3.790 3.805 1.00 93.56 116 GLY A C 1
ATOM 898 O O . GLY A 1 116 ? -0.064 2.613 4.147 1.00 93.56 116 GLY A O 1
ATOM 899 N N . ALA A 1 117 ? -0.906 4.579 3.405 1.00 96.31 117 ALA A N 1
ATOM 900 C CA . ALA A 1 117 ? -2.283 4.182 3.186 1.00 96.31 117 ALA A CA 1
ATOM 901 C C . ALA A 1 117 ? -2.763 4.843 1.892 1.00 96.31 117 ALA A C 1
ATOM 903 O O . ALA A 1 117 ? -2.507 6.034 1.679 1.00 96.31 117 ALA A O 1
ATOM 904 N N . PHE A 1 118 ? -3.405 4.066 1.024 1.00 97.56 118 PHE A N 1
ATOM 905 C CA . PHE A 1 118 ? -3.813 4.525 -0.299 1.00 97.56 118 PHE A CA 1
ATOM 906 C C . PHE A 1 118 ? -5.178 3.946 -0.685 1.00 97.56 118 PHE A C 1
ATOM 908 O O . PHE A 1 118 ? -5.427 2.764 -0.418 1.00 97.56 118 PHE A O 1
ATOM 915 N N . PRO A 1 119 ? -6.037 4.724 -1.361 1.00 98.06 119 PRO A N 1
ATOM 916 C CA . PRO A 1 119 ? -7.226 4.190 -2.009 1.00 98.06 119 PRO A CA 1
ATOM 917 C C . PRO A 1 119 ? -6.848 3.225 -3.141 1.00 98.06 119 PRO A C 1
ATOM 919 O O . PRO A 1 119 ? -5.816 3.395 -3.803 1.00 98.06 119 PRO A O 1
ATOM 922 N N . VAL A 1 120 ? -7.702 2.236 -3.397 1.00 98.25 120 VAL A N 1
ATOM 923 C CA . VAL A 1 120 ? -7.583 1.312 -4.535 1.00 98.25 120 VAL A CA 1
ATOM 924 C C . VAL A 1 120 ? -8.910 1.176 -5.278 1.00 98.25 120 VAL A C 1
ATOM 926 O O . VAL A 1 120 ? -9.971 1.468 -4.734 1.00 98.25 120 VAL A O 1
ATOM 929 N N . ASP A 1 121 ? -8.865 0.756 -6.540 1.00 97.69 121 ASP A N 1
ATOM 930 C CA . ASP A 1 121 ? -10.063 0.617 -7.382 1.00 97.69 121 ASP A CA 1
ATOM 931 C C . ASP A 1 121 ? -10.787 -0.735 -7.231 1.00 97.69 121 ASP A C 1
ATOM 933 O O . ASP A 1 121 ? -11.945 -0.871 -7.629 1.00 97.69 121 ASP A O 1
ATOM 937 N N . SER A 1 122 ? -10.128 -1.743 -6.657 1.00 97.00 122 SER A N 1
ATOM 938 C CA . SER A 1 122 ? -10.698 -3.071 -6.429 1.00 97.00 122 SER A CA 1
ATOM 939 C C . SER A 1 122 ? -9.991 -3.815 -5.293 1.00 97.00 122 SER A C 1
ATOM 941 O O . SER A 1 122 ? -8.900 -3.443 -4.866 1.00 97.00 122 SER A O 1
ATOM 943 N N . LEU A 1 123 ? -10.611 -4.904 -4.833 1.00 95.38 123 LEU A N 1
ATOM 944 C CA . LEU A 1 123 ? -10.046 -5.807 -3.825 1.00 95.38 123 LEU A CA 1
ATOM 945 C C . LEU A 1 123 ? -9.195 -6.942 -4.428 1.00 95.38 123 LEU A C 1
ATOM 947 O O . LEU A 1 123 ? -8.583 -7.696 -3.674 1.00 95.38 123 LEU A O 1
ATOM 951 N N . ASP A 1 124 ? -9.160 -7.102 -5.758 1.00 95.06 124 ASP A N 1
ATOM 952 C CA . ASP A 1 124 ? -8.341 -8.136 -6.402 1.00 95.06 124 ASP A CA 1
ATOM 953 C C . ASP A 1 124 ? -6.893 -7.661 -6.489 1.00 95.06 124 ASP A C 1
ATOM 955 O O . ASP A 1 124 ? -6.521 -6.889 -7.378 1.00 95.06 124 ASP A O 1
ATOM 959 N N . TYR A 1 125 ? -6.064 -8.160 -5.572 1.00 93.50 125 TYR A N 1
ATOM 960 C CA . TYR A 1 125 ? -4.671 -7.753 -5.471 1.00 93.50 125 TYR A CA 1
ATOM 961 C C . TYR A 1 125 ? -3.868 -7.967 -6.749 1.00 93.50 125 TYR A C 1
ATOM 963 O O . TYR A 1 125 ? -2.818 -7.366 -6.855 1.00 93.50 125 TYR A O 1
ATOM 971 N N . LYS A 1 126 ? -4.291 -8.827 -7.684 1.00 94.06 126 LYS A N 1
ATOM 972 C CA . LYS A 1 126 ? -3.527 -9.110 -8.911 1.00 94.06 126 LYS A CA 1
ATOM 973 C C . LYS A 1 126 ? -3.705 -8.047 -9.983 1.00 94.06 126 LYS A C 1
ATOM 975 O O . LYS A 1 126 ? -2.909 -7.994 -10.920 1.00 94.06 126 LYS A O 1
ATOM 980 N N . THR A 1 127 ? -4.784 -7.277 -9.898 1.00 96.12 127 THR A N 1
ATOM 981 C CA . THR A 1 127 ? -5.185 -6.335 -10.946 1.00 96.12 127 THR A CA 1
ATOM 982 C C . THR A 1 127 ? -5.549 -4.958 -10.421 1.00 96.12 127 THR A C 1
ATOM 984 O O . THR A 1 127 ? -5.820 -4.079 -11.239 1.00 96.12 127 THR A O 1
ATOM 987 N N . LEU A 1 128 ? -5.587 -4.766 -9.100 1.00 96.94 128 LEU A N 1
ATOM 988 C CA . LEU A 1 128 ? -5.926 -3.479 -8.516 1.00 96.94 128 LEU A CA 1
ATOM 989 C C . LEU A 1 128 ? -4.955 -2.386 -8.961 1.00 96.94 128 LEU A C 1
ATOM 991 O O . LEU A 1 128 ? -3.799 -2.626 -9.330 1.00 96.94 128 LEU A O 1
ATOM 995 N N . LYS A 1 129 ? -5.456 -1.159 -8.899 1.00 98.12 129 LYS A N 1
ATOM 996 C CA . LYS A 1 129 ? -4.684 0.060 -9.076 1.00 98.12 129 LYS A CA 1
ATOM 997 C C . LYS A 1 129 ? -4.684 0.838 -7.779 1.00 98.12 129 LYS A C 1
ATOM 999 O O . LYS A 1 129 ? -5.736 1.152 -7.227 1.00 98.12 129 LYS A O 1
ATOM 1004 N N . VAL A 1 130 ? -3.487 1.175 -7.327 1.00 98.00 130 VAL A N 1
ATOM 1005 C CA . VAL A 1 130 ? -3.266 2.076 -6.200 1.00 98.00 130 VAL A CA 1
ATOM 1006 C C . VAL A 1 130 ? -3.392 3.514 -6.686 1.00 98.00 130 VAL A C 1
ATOM 1008 O O . VAL A 1 130 ? -2.733 3.891 -7.648 1.00 98.00 130 VAL A O 1
ATOM 1011 N N . MET A 1 131 ? -4.218 4.320 -6.021 1.00 96.62 131 MET A N 1
ATOM 1012 C CA . MET A 1 131 ? -4.414 5.739 -6.328 1.00 96.62 131 MET A CA 1
ATOM 1013 C C . MET A 1 131 ? -3.527 6.596 -5.419 1.00 96.62 131 MET A C 1
ATOM 1015 O O . MET A 1 131 ? -3.955 7.077 -4.372 1.00 96.62 131 MET A O 1
ATOM 1019 N N . ALA A 1 132 ? -2.259 6.751 -5.799 1.00 94.69 132 ALA A N 1
ATOM 1020 C CA . ALA A 1 132 ? -1.302 7.586 -5.079 1.00 94.69 132 ALA A CA 1
ATOM 1021 C C . ALA A 1 132 ? -1.267 9.025 -5.626 1.00 94.69 132 ALA A C 1
ATOM 1023 O O . ALA A 1 132 ? -1.870 9.353 -6.645 1.00 94.69 132 ALA A O 1
ATOM 1024 N N . TYR A 1 133 ? -0.483 9.884 -4.977 1.00 92.31 133 TYR A N 1
ATOM 1025 C CA . TYR A 1 133 ? -0.309 11.298 -5.332 1.00 92.31 133 TYR A CA 1
ATOM 1026 C C . TYR A 1 133 ? 0.337 11.552 -6.713 1.00 92.31 133 TYR A C 1
ATOM 1028 O O . TYR A 1 133 ? 0.408 12.697 -7.156 1.00 92.31 133 TYR A O 1
ATOM 1036 N N . SER A 1 134 ? 0.841 10.517 -7.396 1.00 93.44 134 SER A N 1
ATOM 1037 C CA . SER A 1 134 ? 1.310 10.600 -8.783 1.00 93.44 134 SER A CA 1
ATOM 1038 C C . SER A 1 134 ? 1.057 9.292 -9.534 1.00 93.44 134 SER A C 1
ATOM 1040 O O . SER A 1 134 ? 1.022 8.220 -8.926 1.00 93.44 134 SER A O 1
ATOM 1042 N N . GLU A 1 135 ? 0.923 9.355 -10.861 1.00 94.81 135 GLU A N 1
ATOM 1043 C CA . GLU A 1 135 ? 0.752 8.161 -11.705 1.00 94.81 135 GLU A CA 1
ATOM 1044 C C . GLU A 1 135 ? 1.976 7.236 -11.660 1.00 94.81 135 GLU A C 1
ATOM 1046 O O . GLU A 1 135 ? 1.831 6.017 -11.617 1.00 94.81 135 GLU A O 1
ATOM 1051 N N . ALA A 1 136 ? 3.182 7.805 -11.580 1.00 95.38 136 ALA A N 1
ATOM 1052 C CA . ALA A 1 136 ? 4.422 7.046 -11.450 1.00 95.38 136 ALA A CA 1
ATOM 1053 C C . ALA A 1 136 ? 4.463 6.247 -10.133 1.00 95.38 136 ALA A C 1
ATOM 1055 O O . ALA A 1 136 ? 4.739 5.046 -10.137 1.00 95.38 136 ALA A O 1
ATOM 1056 N N . THR A 1 137 ? 4.125 6.888 -9.008 1.00 95.25 137 THR A N 1
ATOM 1057 C CA . THR A 1 137 ? 4.014 6.213 -7.703 1.00 95.25 137 THR A CA 1
ATOM 1058 C C . THR A 1 137 ? 2.887 5.180 -7.718 1.00 95.25 137 THR A C 1
ATOM 1060 O O . THR A 1 137 ? 3.060 4.075 -7.215 1.00 95.25 137 THR A O 1
ATOM 1063 N N . SER A 1 138 ? 1.753 5.508 -8.341 1.00 96.88 138 SER A N 1
ATOM 1064 C CA . SER A 1 138 ? 0.615 4.597 -8.500 1.00 96.88 138 SER A CA 1
ATOM 1065 C C . SER A 1 138 ? 1.016 3.329 -9.255 1.00 96.88 138 SER A C 1
ATOM 1067 O O . SER A 1 138 ? 0.703 2.227 -8.808 1.00 96.88 138 SER A O 1
ATOM 1069 N N . ALA A 1 139 ? 1.767 3.461 -10.352 1.00 97.81 139 ALA A N 1
ATOM 1070 C CA . ALA A 1 139 ? 2.270 2.332 -11.128 1.00 97.81 139 ALA A CA 1
ATOM 1071 C C . ALA A 1 139 ? 3.248 1.465 -10.325 1.00 97.81 139 ALA A C 1
ATOM 1073 O O . ALA A 1 139 ? 3.089 0.249 -10.298 1.00 97.81 139 ALA A O 1
ATOM 1074 N N . MET A 1 140 ? 4.206 2.079 -9.621 1.00 97.50 140 MET A N 1
ATOM 1075 C CA . MET A 1 140 ? 5.141 1.366 -8.743 1.00 97.50 140 MET A CA 1
ATOM 1076 C C . MET A 1 140 ? 4.412 0.567 -7.656 1.00 97.50 140 MET A C 1
ATOM 1078 O O . MET A 1 140 ? 4.656 -0.628 -7.496 1.00 97.50 140 MET A O 1
ATOM 1082 N N . LEU A 1 141 ? 3.514 1.215 -6.906 1.00 97.00 141 LEU A N 1
ATOM 1083 C CA . LEU A 1 141 ? 2.796 0.563 -5.810 1.00 97.00 141 LEU A CA 1
ATOM 1084 C C . LEU A 1 141 ? 1.861 -0.531 -6.330 1.00 97.00 141 LEU A C 1
ATOM 1086 O O . LEU A 1 141 ? 1.798 -1.602 -5.733 1.00 97.00 141 LEU A O 1
ATOM 1090 N N . SER A 1 142 ? 1.193 -0.305 -7.464 1.00 97.81 142 SER A N 1
ATOM 1091 C CA . SER A 1 142 ? 0.362 -1.332 -8.102 1.00 97.81 142 SER A CA 1
ATOM 1092 C C . SER A 1 142 ? 1.204 -2.524 -8.556 1.00 97.81 142 SER A C 1
ATOM 1094 O O . SER A 1 142 ? 0.829 -3.656 -8.291 1.00 97.81 142 SER A O 1
ATOM 1096 N N . ASP A 1 143 ? 2.365 -2.308 -9.182 1.00 97.38 143 ASP A N 1
ATOM 1097 C CA . ASP A 1 143 ? 3.244 -3.395 -9.641 1.00 97.38 143 ASP A CA 1
ATOM 1098 C C . ASP A 1 143 ? 3.800 -4.220 -8.465 1.00 97.38 143 ASP A C 1
ATOM 1100 O O . ASP A 1 143 ? 3.777 -5.453 -8.497 1.00 97.38 143 ASP A O 1
ATOM 1104 N N . PHE A 1 144 ? 4.201 -3.556 -7.374 1.00 95.69 144 PHE A N 1
ATOM 1105 C CA . PHE A 1 144 ? 4.584 -4.218 -6.124 1.00 95.69 144 PHE A CA 1
ATOM 1106 C C . PHE A 1 144 ? 3.447 -5.091 -5.572 1.00 95.69 144 PHE A C 1
ATOM 1108 O O . PHE A 1 144 ? 3.654 -6.280 -5.310 1.00 95.69 144 PHE A O 1
ATOM 1115 N N . VAL A 1 145 ? 2.238 -4.543 -5.442 1.00 95.00 145 VAL A N 1
ATOM 1116 C CA . VAL A 1 145 ? 1.078 -5.255 -4.884 1.00 95.00 145 VAL A CA 1
ATOM 1117 C C . VAL A 1 145 ? 0.644 -6.408 -5.783 1.00 95.00 145 VAL A C 1
ATOM 1119 O O . VAL A 1 145 ? 0.517 -7.534 -5.303 1.00 95.00 145 VAL A O 1
ATOM 1122 N N . ASN A 1 146 ? 0.531 -6.167 -7.090 1.00 95.62 146 ASN A N 1
ATOM 1123 C CA . ASN A 1 146 ? 0.117 -7.154 -8.090 1.00 95.62 146 ASN A CA 1
ATOM 1124 C C . ASN A 1 146 ? 1.095 -8.333 -8.193 1.00 95.62 146 ASN A C 1
ATOM 1126 O O . ASN A 1 146 ? 0.701 -9.449 -8.539 1.00 95.62 146 ASN A O 1
ATOM 1130 N N . SER A 1 147 ? 2.357 -8.128 -7.803 1.00 92.88 147 SER A N 1
ATOM 1131 C CA . SER A 1 147 ? 3.365 -9.188 -7.677 1.00 92.88 147 SER A CA 1
ATOM 1132 C C . SER A 1 147 ? 3.282 -10.005 -6.380 1.00 92.88 147 SER A C 1
ATOM 1134 O O . SER A 1 147 ? 4.116 -10.885 -6.144 1.00 92.88 147 SER A O 1
ATOM 1136 N N . GLY A 1 148 ? 2.324 -9.703 -5.501 1.00 89.88 148 GLY A N 1
ATOM 1137 C CA . GLY A 1 148 ? 2.270 -10.272 -4.158 1.00 89.88 148 GLY A CA 1
ATOM 1138 C C . GLY A 1 148 ? 3.423 -9.803 -3.267 1.00 89.88 148 GLY A C 1
ATOM 1139 O O . GLY A 1 148 ? 3.844 -10.550 -2.392 1.00 89.88 148 GLY A O 1
ATOM 1140 N N . GLY A 1 149 ? 3.960 -8.601 -3.500 1.00 89.38 149 GLY A N 1
ATOM 1141 C CA . GLY A 1 149 ? 5.056 -8.031 -2.715 1.00 89.38 149 GLY A CA 1
ATOM 1142 C C . GLY A 1 149 ? 6.455 -8.535 -3.093 1.00 89.38 149 GLY A C 1
ATOM 1143 O O . GLY A 1 149 ? 7.398 -8.397 -2.310 1.00 89.38 149 GLY A O 1
ATOM 1144 N N . THR A 1 150 ? 6.592 -9.145 -4.273 1.00 89.62 150 THR A N 1
ATOM 1145 C CA . THR A 1 150 ? 7.841 -9.750 -4.760 1.00 89.62 150 THR A CA 1
ATOM 1146 C C . THR A 1 150 ? 8.749 -8.734 -5.457 1.00 89.62 150 THR A C 1
ATOM 1148 O O . THR A 1 150 ? 9.972 -8.836 -5.370 1.00 89.62 150 THR A O 1
ATOM 1151 N N . TYR A 1 151 ? 8.167 -7.762 -6.156 1.00 92.62 151 TYR A N 1
ATOM 1152 C CA . TYR A 1 151 ? 8.893 -6.725 -6.884 1.00 92.62 151 TYR A CA 1
ATOM 1153 C C . TYR A 1 151 ? 9.218 -5.553 -5.963 1.00 92.62 151 TYR A C 1
ATOM 1155 O O . TYR A 1 151 ? 8.353 -4.729 -5.711 1.00 92.62 151 TYR A O 1
ATOM 1163 N N . THR A 1 152 ? 10.444 -5.489 -5.441 1.00 92.44 152 THR A N 1
ATOM 1164 C CA . THR A 1 152 ? 10.833 -4.475 -4.441 1.00 92.44 152 THR A CA 1
ATOM 1165 C C . THR A 1 152 ? 11.748 -3.385 -4.993 1.00 92.44 152 THR A C 1
ATOM 1167 O O . THR A 1 152 ? 11.813 -2.304 -4.421 1.00 92.44 152 THR A O 1
ATOM 1170 N N . GLU A 1 153 ? 12.445 -3.640 -6.101 1.00 93.75 153 GLU A N 1
ATOM 1171 C CA . GLU A 1 153 ? 13.451 -2.725 -6.645 1.00 93.75 153 GLU A CA 1
ATOM 1172 C C . GLU A 1 153 ? 12.871 -1.884 -7.785 1.00 93.75 153 GLU A C 1
ATOM 1174 O O . GLU A 1 153 ? 12.498 -2.406 -8.842 1.00 93.75 153 GLU A O 1
ATOM 1179 N N . PHE A 1 154 ? 12.827 -0.567 -7.577 1.00 95.19 154 PHE A N 1
ATOM 1180 C CA . PHE A 1 154 ? 12.282 0.393 -8.531 1.00 95.19 154 PHE A CA 1
ATOM 1181 C C . PHE A 1 154 ? 13.219 1.584 -8.718 1.00 95.19 154 PHE A C 1
ATOM 1183 O O . PHE A 1 154 ? 13.820 2.084 -7.767 1.00 95.19 154 PHE A O 1
ATOM 1190 N N . ALA A 1 155 ? 13.295 2.075 -9.950 1.00 93.75 155 ALA A N 1
ATOM 1191 C CA . ALA A 1 155 ? 14.050 3.259 -10.320 1.00 93.75 155 ALA A CA 1
ATOM 1192 C C . ALA A 1 155 ? 13.148 4.264 -11.041 1.00 93.75 155 ALA A C 1
ATOM 1194 O O . ALA A 1 155 ? 12.378 3.904 -11.933 1.00 93.75 155 ALA A O 1
ATOM 1195 N N . PHE A 1 156 ? 13.288 5.537 -10.676 1.00 93.00 156 PHE A N 1
ATOM 1196 C CA . PHE A 1 156 ? 12.603 6.660 -11.308 1.00 93.00 156 PHE A CA 1
ATOM 1197 C C . PHE A 1 156 ? 13.622 7.448 -12.126 1.00 93.00 156 PHE A C 1
ATOM 1199 O O . PHE A 1 156 ? 14.610 7.939 -11.580 1.00 93.00 156 PHE A O 1
ATOM 1206 N N . SER A 1 157 ? 13.396 7.579 -13.431 1.00 90.56 157 SER A N 1
ATOM 1207 C CA . SER A 1 157 ? 14.294 8.321 -14.320 1.00 90.56 157 SER A CA 1
ATOM 1208 C C . SER A 1 157 ? 13.509 8.982 -15.440 1.00 90.56 157 SER A C 1
ATOM 1210 O O . SER A 1 157 ? 12.803 8.303 -16.172 1.00 90.56 157 SER A O 1
ATOM 1212 N N . SER A 1 158 ? 13.633 10.305 -15.581 1.00 85.69 158 SER A N 1
ATOM 1213 C CA . SER A 1 158 ? 13.127 11.069 -16.736 1.00 85.69 158 SER A CA 1
ATOM 1214 C C . SER A 1 158 ? 11.687 10.734 -17.166 1.00 85.69 158 SER A C 1
ATOM 1216 O O . SER A 1 158 ? 11.406 10.575 -18.351 1.00 85.69 158 SER A O 1
ATOM 1218 N N . GLY A 1 159 ? 10.761 10.628 -16.205 1.00 89.50 159 GLY A N 1
ATOM 1219 C CA . GLY A 1 159 ? 9.349 10.320 -16.479 1.00 89.50 159 GLY A CA 1
ATOM 1220 C C . GLY A 1 159 ? 9.036 8.831 -16.665 1.00 89.50 159 GLY A C 1
ATOM 1221 O O . GLY A 1 159 ? 7.883 8.476 -16.897 1.00 89.50 159 GLY A O 1
ATOM 1222 N N . THR A 1 160 ? 10.034 7.967 -16.522 1.00 94.69 160 THR A N 1
ATOM 1223 C CA . THR A 1 160 ? 9.921 6.511 -16.568 1.00 94.69 160 THR A CA 1
ATOM 1224 C C . THR A 1 160 ? 10.030 5.927 -15.163 1.00 94.69 160 THR A C 1
ATOM 1226 O O . THR A 1 160 ? 10.826 6.397 -14.343 1.00 94.69 160 THR A O 1
ATOM 1229 N N . VAL A 1 161 ? 9.262 4.870 -14.902 1.00 96.25 161 VAL A N 1
ATOM 1230 C CA . VAL A 1 161 ? 9.483 3.973 -13.764 1.00 96.25 161 VAL A CA 1
ATOM 1231 C C . VAL A 1 161 ? 9.887 2.610 -14.297 1.00 96.25 161 VAL A C 1
ATOM 1233 O O . VAL A 1 161 ? 9.176 2.011 -15.110 1.00 96.25 161 VAL A O 1
ATOM 1236 N N . THR A 1 162 ? 11.021 2.121 -13.811 1.00 97.25 162 THR A N 1
ATOM 1237 C CA . THR A 1 162 ? 11.571 0.814 -14.159 1.00 97.25 162 THR A CA 1
ATOM 1238 C C . THR A 1 162 ? 11.603 -0.057 -12.915 1.00 97.25 162 THR A C 1
ATOM 1240 O O . THR A 1 162 ? 12.122 0.361 -11.883 1.00 97.25 162 THR A O 1
ATOM 1243 N N . ARG A 1 163 ? 11.071 -1.273 -13.012 1.00 97.12 163 ARG A N 1
ATOM 1244 C CA . ARG A 1 163 ? 11.259 -2.331 -12.018 1.00 97.12 163 ARG A CA 1
ATOM 1245 C C . ARG A 1 163 ? 12.473 -3.169 -12.403 1.00 97.12 163 ARG A C 1
ATOM 1247 O O . ARG A 1 163 ? 12.543 -3.620 -13.547 1.00 97.12 163 ARG A O 1
ATOM 1254 N N . GLN A 1 164 ? 13.336 -3.478 -11.442 1.00 95.56 164 GLN A N 1
ATOM 1255 C CA . GLN A 1 164 ? 14.361 -4.509 -11.588 1.00 95.56 164 GLN A CA 1
ATOM 1256 C C . GLN A 1 164 ? 13.918 -5.809 -10.899 1.00 95.56 164 GLN A C 1
ATOM 1258 O O . GLN A 1 164 ? 13.589 -5.822 -9.714 1.00 95.56 164 GLN A O 1
ATOM 1263 N N . TYR A 1 165 ? 13.911 -6.929 -11.624 1.00 92.81 165 TYR A N 1
ATOM 1264 C CA . TYR A 1 165 ? 13.617 -8.246 -11.051 1.00 92.81 165 TYR A CA 1
ATOM 1265 C C . TYR A 1 165 ? 14.370 -9.351 -11.791 1.00 92.81 165 TYR A C 1
ATOM 1267 O O . TYR A 1 165 ? 14.371 -9.377 -13.017 1.00 92.81 165 TYR A O 1
ATOM 1275 N N . ASP A 1 166 ? 15.017 -10.253 -11.047 1.00 91.69 166 ASP A N 1
ATOM 1276 C CA . ASP A 1 166 ? 15.806 -11.370 -11.598 1.00 91.69 166 ASP A CA 1
ATOM 1277 C C . ASP A 1 166 ? 16.844 -10.928 -12.656 1.00 91.69 166 ASP A C 1
ATOM 1279 O O . ASP A 1 166 ? 17.037 -11.550 -13.697 1.00 91.69 166 ASP A O 1
ATOM 1283 N N . GLY A 1 167 ? 17.484 -9.776 -12.413 1.00 91.19 167 GLY A N 1
ATOM 1284 C CA . GLY A 1 167 ? 18.470 -9.181 -13.322 1.00 91.19 167 GLY A CA 1
ATOM 1285 C C . GLY A 1 167 ? 17.886 -8.516 -14.575 1.00 91.19 167 GLY A C 1
ATOM 1286 O O . GLY A 1 167 ? 18.657 -8.097 -15.436 1.00 91.19 167 GLY A O 1
ATOM 1287 N N . VAL A 1 168 ? 16.559 -8.402 -14.684 1.00 94.00 168 VAL A N 1
ATOM 1288 C CA . VAL A 1 168 ? 15.869 -7.785 -15.822 1.00 94.00 168 VAL A CA 1
ATOM 1289 C C . VAL A 1 168 ? 15.214 -6.470 -15.412 1.00 94.00 168 VAL A C 1
ATOM 1291 O O . VAL A 1 168 ? 14.412 -6.426 -14.477 1.00 94.00 168 VAL A O 1
ATOM 1294 N N . ASP A 1 169 ? 15.500 -5.423 -16.182 1.00 95.75 169 ASP A N 1
ATOM 1295 C CA . ASP A 1 169 ? 14.846 -4.122 -16.077 1.00 95.75 169 ASP A CA 1
ATOM 1296 C C . ASP A 1 169 ? 13.588 -4.092 -16.956 1.00 95.75 169 ASP A C 1
ATOM 1298 O O . ASP A 1 169 ? 13.634 -4.370 -18.154 1.00 95.75 169 ASP A O 1
ATOM 1302 N N . THR A 1 170 ? 12.438 -3.767 -16.365 1.00 97.50 170 THR A N 1
ATOM 1303 C CA . THR A 1 170 ? 11.148 -3.644 -17.060 1.00 97.50 170 THR A CA 1
ATOM 1304 C C . THR A 1 170 ? 10.557 -2.259 -16.840 1.00 97.50 170 THR A C 1
ATOM 1306 O O . THR A 1 170 ? 10.345 -1.858 -15.698 1.00 97.50 170 THR A O 1
ATOM 1309 N N . VAL A 1 171 ? 10.232 -1.545 -17.918 1.00 97.12 171 VAL A N 1
ATOM 1310 C CA . VAL A 1 171 ? 9.481 -0.284 -17.834 1.00 97.12 171 VAL A CA 1
ATOM 1311 C C . VAL A 1 171 ? 8.027 -0.588 -17.479 1.00 97.12 171 VAL A C 1
ATOM 1313 O O . VAL A 1 171 ? 7.347 -1.292 -18.223 1.00 97.12 171 VAL A O 1
ATOM 1316 N N . ILE A 1 172 ? 7.558 -0.057 -16.350 1.00 97.44 172 ILE A N 1
ATOM 1317 C CA . ILE A 1 172 ? 6.183 -0.246 -15.852 1.00 97.44 172 ILE A CA 1
ATOM 1318 C C . ILE A 1 172 ? 5.326 1.017 -15.989 1.00 97.44 172 ILE A C 1
ATOM 1320 O O . ILE A 1 172 ? 4.102 0.949 -15.924 1.00 97.44 172 ILE A O 1
ATOM 1324 N N . TYR A 1 173 ? 5.962 2.169 -16.205 1.00 97.19 173 TYR A N 1
ATOM 1325 C CA . TYR A 1 173 ? 5.295 3.436 -16.478 1.00 97.19 173 TYR A CA 1
ATOM 1326 C C . TYR A 1 173 ? 6.202 4.341 -17.308 1.00 97.19 173 TYR A C 1
ATOM 1328 O O . TYR A 1 173 ? 7.410 4.397 -17.077 1.00 97.19 173 TYR A O 1
ATOM 1336 N N . GLN A 1 174 ? 5.601 5.073 -18.241 1.00 95.94 174 GLN A N 1
ATOM 1337 C CA . GLN A 1 174 ? 6.244 6.092 -19.058 1.00 95.94 174 GLN A CA 1
ATOM 1338 C C . GLN A 1 174 ? 5.271 7.260 -19.187 1.00 95.94 174 GLN A C 1
ATOM 1340 O O . GLN A 1 174 ? 4.158 7.072 -19.674 1.00 95.94 174 GLN A O 1
ATOM 1345 N N . SER A 1 175 ? 5.678 8.458 -18.770 1.00 92.44 175 SER A N 1
ATOM 1346 C CA . SER A 1 175 ? 4.858 9.650 -18.974 1.00 92.44 175 SER A CA 1
ATOM 1347 C C . SER A 1 175 ? 4.723 9.971 -20.467 1.00 92.44 175 SER A C 1
ATOM 1349 O O . SER A 1 175 ? 5.673 9.837 -21.238 1.00 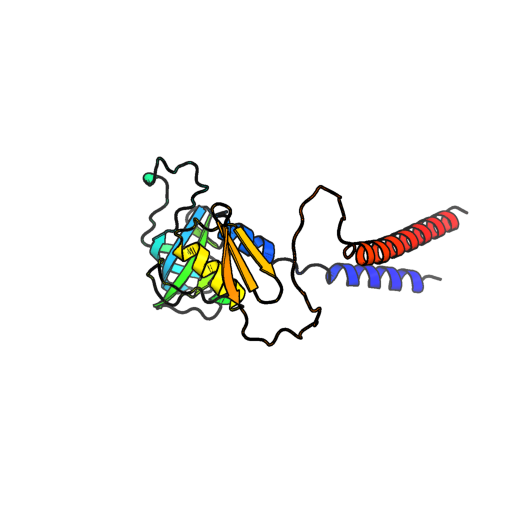92.44 175 SER A O 1
ATOM 1351 N N . GLU A 1 176 ? 3.544 10.443 -20.874 1.00 84.19 176 GLU A N 1
ATOM 1352 C CA . GLU A 1 176 ? 3.251 10.835 -22.263 1.00 84.19 176 GLU A CA 1
ATOM 1353 C C . GLU A 1 176 ? 3.864 12.191 -22.665 1.00 84.19 176 GLU A C 1
ATOM 1355 O O . GLU A 1 176 ? 3.654 12.672 -23.779 1.00 84.19 176 GLU A O 1
ATOM 1360 N N . GLN A 1 177 ? 4.608 12.846 -21.769 1.00 67.44 177 GLN A N 1
ATOM 1361 C CA . GLN A 1 177 ? 5.207 14.146 -22.064 1.00 67.44 177 GLN A CA 1
ATOM 1362 C C . GLN A 1 177 ? 6.272 13.999 -23.164 1.00 67.44 177 GLN A C 1
ATOM 1364 O O . GLN A 1 177 ? 7.100 13.087 -23.085 1.00 67.44 177 GLN A O 1
ATOM 1369 N N . PRO A 1 178 ? 6.302 14.891 -24.172 1.00 47.84 178 PRO A N 1
ATOM 1370 C CA . PRO A 1 178 ? 7.372 14.894 -25.154 1.00 47.84 178 PRO A CA 1
ATOM 1371 C C . PRO A 1 178 ? 8.681 15.195 -24.425 1.00 47.84 178 PRO A C 1
ATOM 1373 O O . PRO A 1 178 ? 8.883 16.293 -23.908 1.00 47.84 178 PRO A O 1
ATOM 1376 N N . THR A 1 179 ? 9.572 14.210 -24.369 1.00 46.16 179 THR A N 1
ATOM 1377 C CA . THR A 1 179 ? 10.967 14.443 -24.018 1.00 46.16 179 THR A CA 1
ATOM 1378 C C . THR A 1 179 ? 11.509 15.472 -25.004 1.00 46.16 179 THR A C 1
ATOM 1380 O O . THR A 1 179 ? 11.506 15.242 -26.215 1.00 46.16 179 THR A O 1
ATOM 1383 N N . GLU A 1 180 ? 11.930 16.643 -24.516 1.00 39.66 180 GLU A N 1
ATOM 1384 C CA . GLU A 1 180 ? 12.732 17.547 -25.333 1.00 39.66 180 GLU A CA 1
ATOM 1385 C C . GLU A 1 180 ? 13.931 16.745 -25.846 1.00 39.66 180 GLU A C 1
ATOM 1387 O O . GLU A 1 180 ? 14.775 16.274 -25.084 1.00 39.66 180 GLU A O 1
ATOM 1392 N N . GLN A 1 181 ? 13.937 16.515 -27.157 1.00 37.34 181 GLN A N 1
ATOM 1393 C CA . GLN A 1 181 ? 14.981 15.796 -27.859 1.00 37.34 181 GLN A CA 1
ATOM 1394 C C . GLN A 1 181 ? 16.289 16.578 -27.732 1.00 37.34 181 GLN A C 1
ATOM 1396 O O . GLN A 1 181 ? 16.547 17.502 -28.506 1.00 37.34 181 GLN A O 1
ATOM 1401 N N . THR A 1 182 ? 17.181 16.168 -26.836 1.00 29.02 182 THR A N 1
ATOM 1402 C CA . THR A 1 182 ? 18.611 16.378 -27.063 1.00 29.02 182 THR A CA 1
ATOM 1403 C C . THR A 1 182 ? 19.034 15.391 -28.144 1.00 29.02 182 THR A C 1
ATOM 1405 O O . THR A 1 182 ? 19.456 14.268 -27.877 1.00 29.02 182 THR A O 1
ATOM 1408 N N . ASN A 1 183 ? 18.866 15.808 -29.399 1.00 34.00 183 ASN A N 1
ATOM 1409 C CA . ASN A 1 183 ? 19.414 15.115 -30.555 1.00 34.00 183 ASN A CA 1
ATOM 1410 C C . ASN A 1 183 ? 20.927 14.952 -30.372 1.00 34.00 183 ASN A C 1
ATOM 1412 O O . ASN A 1 183 ? 21.686 15.895 -30.581 1.00 34.00 183 ASN A O 1
ATOM 1416 N N . THR A 1 184 ? 21.369 13.747 -30.021 1.00 31.92 184 THR A N 1
ATOM 1417 C CA . THR A 1 184 ? 22.719 13.292 -30.352 1.00 31.92 184 THR A CA 1
ATOM 1418 C C . THR A 1 184 ? 22.565 12.032 -31.181 1.00 31.92 184 THR A C 1
ATOM 1420 O O . THR A 1 184 ? 22.219 10.967 -30.680 1.00 31.92 184 THR A O 1
ATOM 1423 N N . SER A 1 185 ? 22.741 12.206 -32.487 1.00 32.34 185 SER A N 1
ATOM 1424 C CA . SER A 1 185 ? 22.722 11.152 -33.491 1.00 32.34 185 SER A CA 1
ATOM 1425 C C . SER A 1 185 ? 23.694 10.030 -33.123 1.00 32.34 185 SER A C 1
ATOM 1427 O O . SER A 1 185 ? 24.871 10.296 -32.884 1.00 32.34 185 SER A O 1
ATOM 1429 N N . ILE A 1 186 ? 23.227 8.782 -33.149 1.00 32.44 186 ILE A N 1
ATOM 1430 C CA . ILE A 1 186 ? 24.094 7.602 -33.152 1.00 32.44 186 ILE A CA 1
ATOM 1431 C C . ILE A 1 186 ? 24.012 6.989 -34.549 1.00 32.44 186 ILE A C 1
ATOM 1433 O O . ILE A 1 186 ? 22.963 6.505 -34.967 1.00 32.44 186 ILE A O 1
ATOM 1437 N N . THR A 1 187 ? 25.132 7.051 -35.267 1.00 32.59 187 THR A N 1
ATOM 1438 C CA . THR A 1 187 ? 25.440 6.154 -36.384 1.00 32.59 187 THR A CA 1
ATOM 1439 C C . THR A 1 187 ? 26.128 4.915 -35.809 1.00 32.59 187 THR A C 1
ATOM 1441 O O . THR A 1 187 ? 26.990 5.032 -34.938 1.00 32.59 187 THR A O 1
ATOM 1444 N N . ASP A 1 188 ? 25.732 3.745 -36.303 1.00 33.66 188 ASP A N 1
ATOM 1445 C CA . ASP A 1 188 ? 26.175 2.408 -35.901 1.00 33.66 188 ASP A CA 1
ATOM 1446 C C . ASP A 1 188 ? 27.700 2.140 -35.990 1.00 33.66 188 ASP A C 1
ATOM 1448 O O . ASP A 1 188 ? 28.330 2.455 -36.998 1.00 33.66 188 ASP A O 1
ATOM 1452 N N . GLN A 1 189 ? 28.248 1.444 -34.976 1.00 31.86 189 GLN A N 1
ATOM 1453 C CA . GLN A 1 189 ? 28.918 0.116 -35.031 1.00 31.86 189 GLN A CA 1
ATOM 1454 C C . GLN A 1 189 ? 30.102 -0.079 -34.046 1.00 31.86 189 GLN A C 1
ATOM 1456 O O . GLN A 1 189 ? 31.157 0.527 -34.173 1.00 31.86 189 GLN A O 1
ATOM 1461 N N . VAL A 1 190 ? 29.887 -1.019 -33.109 1.00 31.05 190 VAL A N 1
ATOM 1462 C CA . VAL A 1 190 ? 30.746 -2.140 -32.640 1.00 31.05 190 VAL A CA 1
ATOM 1463 C C . VAL A 1 190 ? 32.261 -1.923 -32.410 1.00 31.05 190 VAL A C 1
ATOM 1465 O O . VAL A 1 190 ? 33.020 -1.926 -33.370 1.00 31.05 190 VAL A O 1
ATOM 1468 N N . GLN A 1 191 ? 32.720 -1.999 -31.144 1.00 27.44 191 GLN A N 1
ATOM 1469 C CA . GLN A 1 191 ? 33.727 -2.980 -30.659 1.00 27.44 191 GLN A CA 1
ATOM 1470 C C . GLN A 1 191 ? 33.973 -2.901 -29.133 1.00 27.44 191 GLN A C 1
ATOM 1472 O O . GLN A 1 191 ? 33.974 -1.827 -28.541 1.00 27.44 191 GLN A O 1
ATOM 1477 N N . GLN A 1 192 ? 34.188 -4.069 -28.512 1.00 30.00 192 GLN A N 1
ATOM 1478 C CA . GLN A 1 192 ? 34.628 -4.275 -27.121 1.00 30.00 192 GLN A CA 1
ATOM 1479 C C . GLN A 1 192 ? 35.966 -3.571 -26.817 1.00 30.00 192 GLN A C 1
ATOM 1481 O O . GLN A 1 192 ? 36.838 -3.571 -27.684 1.00 30.00 192 GLN A O 1
ATOM 1486 N N . THR A 1 193 ? 36.181 -3.097 -25.577 1.00 25.58 193 THR A N 1
ATOM 1487 C CA . THR A 1 193 ? 37.167 -3.610 -24.578 1.00 25.58 193 THR A CA 1
ATOM 1488 C C . THR A 1 193 ? 37.269 -2.656 -23.360 1.00 25.58 193 THR A C 1
ATOM 1490 O O . THR A 1 193 ? 37.295 -1.446 -23.528 1.00 25.58 193 THR A O 1
ATOM 1493 N N . GLU A 1 194 ? 37.299 -3.253 -22.160 1.00 25.14 194 GLU A N 1
ATOM 1494 C CA . GLU A 1 194 ? 37.844 -2.820 -20.849 1.00 25.14 194 GLU A CA 1
ATOM 1495 C C . GLU A 1 194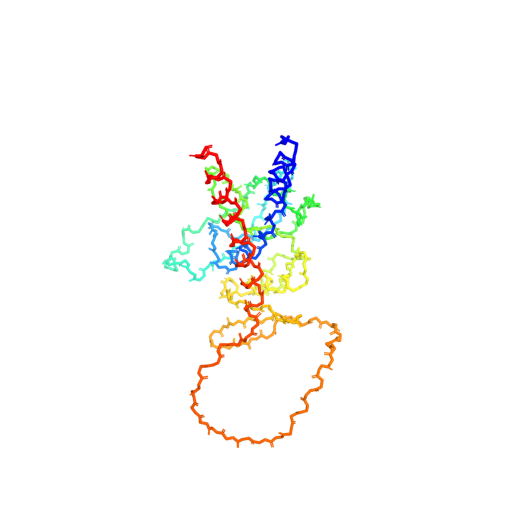 ? 37.610 -1.414 -20.246 1.00 25.14 194 GLU A C 1
ATOM 1497 O O . GLU A 1 194 ? 38.073 -0.392 -20.731 1.00 25.14 194 GLU A O 1
ATOM 1502 N N . SER A 1 195 ? 37.003 -1.457 -19.048 1.00 33.81 195 SER A N 1
ATOM 1503 C CA . SER A 1 195 ? 37.333 -0.721 -17.814 1.00 33.81 195 SER A CA 1
ATOM 1504 C C . SER A 1 195 ? 38.052 0.628 -17.942 1.00 33.81 195 SER A C 1
ATOM 1506 O O . SER A 1 195 ? 39.280 0.670 -17.966 1.00 33.81 195 SER A O 1
ATOM 1508 N N . ASP A 1 196 ? 37.311 1.717 -17.726 1.00 25.08 196 ASP A N 1
ATOM 1509 C CA . ASP A 1 196 ? 37.843 2.806 -16.907 1.00 25.08 196 ASP A CA 1
ATOM 1510 C C . ASP A 1 196 ? 36.745 3.497 -16.090 1.00 25.08 196 ASP A C 1
ATOM 1512 O O . ASP A 1 196 ? 35.649 3.799 -16.566 1.00 25.08 196 ASP A O 1
ATOM 1516 N N . ASN A 1 197 ? 37.064 3.717 -14.817 1.00 40.22 197 ASN A N 1
ATOM 1517 C CA . ASN A 1 197 ? 36.238 4.420 -13.854 1.00 40.22 197 ASN A CA 1
ATOM 1518 C C . ASN A 1 197 ? 36.107 5.882 -14.279 1.00 40.22 197 ASN A C 1
ATOM 1520 O O . ASN A 1 197 ? 37.017 6.679 -14.064 1.00 40.22 197 ASN A O 1
ATOM 1524 N N . THR A 1 198 ? 34.937 6.280 -14.762 1.00 29.36 198 THR A N 1
ATOM 1525 C CA . THR A 1 198 ? 34.573 7.697 -14.834 1.00 29.36 198 THR A CA 1
ATOM 1526 C C . THR A 1 198 ? 33.343 7.935 -13.976 1.00 29.36 198 THR A C 1
ATOM 1528 O O . THR A 1 198 ? 32.206 7.685 -14.356 1.00 29.36 198 THR A O 1
ATOM 1531 N N . LYS A 1 199 ? 33.612 8.385 -12.743 1.00 35.16 199 LYS A N 1
ATOM 1532 C CA . LYS A 1 199 ? 32.613 8.979 -11.856 1.00 35.16 199 LYS A CA 1
ATOM 1533 C C . LYS A 1 199 ? 32.046 10.199 -12.565 1.00 35.16 199 LYS A C 1
ATOM 1535 O O . LYS A 1 199 ? 32.750 11.198 -12.718 1.00 35.16 199 LYS A O 1
ATOM 1540 N N . ASP A 1 200 ? 30.805 10.075 -13.007 1.00 31.78 200 ASP A N 1
ATOM 1541 C CA . ASP A 1 200 ? 30.155 11.108 -13.785 1.00 31.78 200 ASP A CA 1
ATOM 1542 C C . ASP A 1 200 ? 29.963 12.385 -12.953 1.00 31.78 200 ASP A C 1
ATOM 1544 O O . ASP A 1 200 ? 29.599 12.384 -11.770 1.00 31.78 200 ASP A O 1
ATOM 1548 N N . PHE A 1 201 ? 30.332 13.493 -13.578 1.00 42.78 201 PHE A N 1
ATOM 1549 C CA . PHE A 1 201 ? 30.826 14.712 -12.949 1.00 42.78 201 PHE A CA 1
ATOM 1550 C C . PHE A 1 201 ? 29.694 15.739 -12.806 1.00 42.78 201 PHE A C 1
ATOM 1552 O O . PHE A 1 201 ? 29.773 16.844 -13.330 1.00 42.78 201 PHE A O 1
ATOM 1559 N N . GLN A 1 202 ? 28.614 15.374 -12.109 1.00 37.62 202 GLN A N 1
ATOM 1560 C CA . GLN A 1 202 ? 27.448 16.258 -11.891 1.00 37.62 202 GLN A CA 1
ATOM 1561 C C . GLN A 1 202 ? 27.187 16.552 -10.397 1.00 37.62 202 GLN A C 1
ATOM 1563 O O . GLN A 1 202 ? 26.533 17.534 -10.055 1.00 37.62 202 GLN A O 1
ATOM 1568 N N . GLY A 1 203 ? 27.782 15.780 -9.476 1.00 36.62 203 GLY A N 1
ATOM 1569 C CA . GLY A 1 203 ? 27.618 15.963 -8.023 1.00 36.62 203 GLY A CA 1
ATOM 1570 C C . GLY A 1 203 ? 28.502 17.043 -7.377 1.00 36.62 203 GLY A C 1
ATOM 1571 O O . GLY A 1 203 ? 28.252 17.444 -6.243 1.00 36.62 203 GLY A O 1
ATOM 1572 N N . TYR A 1 204 ? 29.535 17.548 -8.063 1.00 41.50 204 TYR A N 1
ATOM 1573 C CA . TYR A 1 204 ? 30.523 18.447 -7.441 1.00 41.50 204 TYR A CA 1
ATOM 1574 C C . TYR A 1 204 ? 30.094 19.917 -7.342 1.00 41.50 204 TYR A C 1
ATOM 1576 O O . TYR A 1 204 ? 30.618 20.639 -6.496 1.00 41.50 204 TYR A O 1
ATOM 1584 N N . GLN A 1 205 ? 29.122 20.371 -8.138 1.00 37.31 205 GLN A N 1
ATOM 1585 C CA . GLN A 1 205 ? 28.642 21.760 -8.066 1.00 37.31 205 GLN A CA 1
ATOM 1586 C C . GLN A 1 205 ? 27.945 22.042 -6.720 1.00 37.31 205 GLN A C 1
ATOM 1588 O O . GLN A 1 205 ? 28.161 23.094 -6.118 1.00 37.31 205 GLN A O 1
ATOM 1593 N N . TYR A 1 206 ? 27.215 21.064 -6.171 1.00 44.69 206 TYR A N 1
ATOM 1594 C CA . TYR A 1 206 ? 26.552 21.196 -4.870 1.00 44.69 206 TYR A CA 1
ATOM 1595 C C . TYR A 1 206 ? 27.539 21.154 -3.689 1.00 44.69 206 TYR A C 1
ATOM 1597 O O . TYR A 1 206 ? 27.416 21.951 -2.757 1.00 44.69 206 TYR A O 1
ATOM 1605 N N . TYR A 1 207 ? 28.582 20.316 -3.742 1.00 48.53 207 TYR A N 1
ATOM 1606 C CA . TYR A 1 207 ? 29.605 20.270 -2.685 1.00 48.53 207 TYR A CA 1
ATOM 1607 C C . TYR A 1 207 ? 30.480 21.530 -2.626 1.00 48.53 207 TYR A C 1
ATOM 1609 O O . TYR A 1 207 ? 30.906 21.918 -1.537 1.00 48.53 207 TYR A O 1
ATOM 1617 N N . ILE A 1 208 ? 30.727 22.202 -3.756 1.00 46.94 208 ILE A N 1
ATOM 1618 C CA . ILE A 1 208 ? 31.525 23.439 -3.776 1.00 46.94 208 ILE A CA 1
ATOM 1619 C C . ILE A 1 208 ? 30.741 24.605 -3.153 1.00 46.94 208 ILE A C 1
ATOM 1621 O O . ILE A 1 208 ? 31.317 25.383 -2.392 1.00 46.94 208 ILE A O 1
ATOM 1625 N N . ILE A 1 209 ? 29.427 24.694 -3.392 1.00 48.06 209 ILE A N 1
ATOM 1626 C CA . ILE A 1 209 ? 28.585 25.767 -2.837 1.00 48.06 209 ILE A CA 1
ATOM 1627 C C . ILE A 1 209 ? 28.410 25.599 -1.316 1.00 48.06 209 ILE A C 1
ATOM 1629 O O . ILE A 1 209 ? 28.609 26.559 -0.565 1.00 48.06 209 ILE A O 1
ATOM 1633 N N . TYR A 1 210 ? 28.134 24.381 -0.832 1.00 50.62 210 TYR A N 1
ATOM 1634 C CA . TYR A 1 210 ? 28.014 24.123 0.611 1.00 50.62 210 TYR A CA 1
ATOM 1635 C C . TYR A 1 210 ? 29.369 24.114 1.342 1.00 50.62 210 TYR A C 1
ATOM 1637 O O . TYR A 1 210 ? 29.454 24.558 2.490 1.00 50.62 210 TYR A O 1
ATOM 1645 N N . GLY A 1 211 ? 30.449 23.696 0.672 1.00 49.81 211 GLY A N 1
ATOM 1646 C CA . GLY A 1 211 ? 31.812 23.750 1.204 1.00 49.81 211 GLY A CA 1
ATOM 1647 C C . GLY A 1 211 ? 32.338 25.181 1.362 1.00 49.81 211 GLY A C 1
ATOM 1648 O O . GLY A 1 211 ? 32.900 25.521 2.405 1.00 49.81 211 GLY A O 1
ATOM 1649 N N . ALA A 1 212 ? 32.100 26.054 0.377 1.00 51.47 212 ALA A N 1
ATOM 1650 C CA . ALA A 1 212 ? 32.506 27.459 0.448 1.00 51.47 212 ALA A CA 1
ATOM 1651 C C . ALA A 1 212 ? 31.720 28.239 1.520 1.00 51.47 212 ALA A C 1
ATOM 1653 O O . ALA A 1 212 ? 32.307 29.031 2.262 1.00 51.47 212 ALA A O 1
ATOM 1654 N N . GLY A 1 213 ? 30.415 27.970 1.659 1.00 54.22 213 GLY A N 1
ATOM 1655 C CA . GLY A 1 213 ? 29.578 28.573 2.702 1.00 54.22 213 GLY A CA 1
ATOM 1656 C C . GLY A 1 213 ? 30.029 28.200 4.118 1.00 54.22 213 GLY A C 1
ATOM 1657 O O . GLY A 1 213 ? 30.190 29.077 4.969 1.00 54.22 213 GLY A O 1
ATOM 1658 N N . GLY A 1 214 ? 30.317 26.916 4.363 1.00 61.06 214 GLY A N 1
ATOM 1659 C CA . GLY A 1 214 ? 30.787 26.435 5.667 1.00 61.06 214 GLY A CA 1
ATOM 1660 C C . GLY A 1 214 ? 32.141 27.023 6.084 1.00 61.06 214 GLY A C 1
ATOM 1661 O O . GLY A 1 214 ? 32.325 27.398 7.244 1.00 61.06 214 GLY A O 1
ATOM 1662 N N . ILE A 1 215 ? 33.072 27.182 5.135 1.00 69.00 215 ILE A N 1
ATOM 1663 C CA . ILE A 1 215 ? 34.394 27.772 5.398 1.00 69.00 215 ILE A CA 1
ATOM 1664 C C . ILE A 1 215 ? 34.278 29.259 5.758 1.00 69.00 215 ILE A C 1
ATOM 1666 O O . ILE A 1 215 ? 34.930 29.709 6.702 1.00 69.00 215 ILE A O 1
ATOM 1670 N N . LEU A 1 216 ? 33.422 30.024 5.073 1.00 65.69 216 LEU A N 1
ATOM 1671 C CA . LEU A 1 216 ? 33.203 31.439 5.400 1.00 65.69 216 LEU A CA 1
ATOM 1672 C C . LEU A 1 216 ? 32.582 31.621 6.792 1.00 65.69 216 LEU A C 1
ATOM 1674 O O . LEU A 1 216 ? 32.991 32.517 7.534 1.00 65.69 216 LEU A O 1
ATOM 1678 N N . VAL A 1 217 ? 31.657 30.739 7.183 1.00 69.12 217 VAL A N 1
ATOM 1679 C CA . VAL A 1 217 ? 31.062 30.740 8.529 1.00 69.12 217 VAL A CA 1
ATOM 1680 C C . VAL A 1 217 ? 32.110 30.403 9.595 1.00 69.12 217 VAL A C 1
ATOM 1682 O O . VAL A 1 217 ? 32.207 31.106 10.602 1.00 69.12 217 VAL A O 1
ATOM 1685 N N . LEU A 1 218 ? 32.958 29.396 9.363 1.00 69.75 218 LEU A N 1
ATOM 1686 C CA . LEU A 1 218 ? 34.045 29.046 10.285 1.00 69.75 218 LEU A CA 1
ATOM 1687 C C . LEU A 1 218 ? 35.075 30.176 10.433 1.00 69.75 218 LEU A C 1
ATOM 1689 O O . LEU A 1 218 ? 35.482 30.492 11.553 1.00 69.75 218 LEU A O 1
ATOM 1693 N N . LEU A 1 219 ? 35.458 30.837 9.336 1.00 70.31 219 LEU A N 1
ATOM 1694 C CA . LEU A 1 219 ? 36.372 31.983 9.373 1.00 70.31 219 LEU A CA 1
ATOM 1695 C C . LEU A 1 219 ? 35.771 33.174 10.133 1.00 70.31 219 LEU A C 1
ATOM 1697 O O . LEU A 1 219 ? 36.476 33.815 10.918 1.00 70.31 219 LEU A O 1
ATOM 1701 N N . ALA A 1 220 ? 34.471 33.438 9.971 1.00 68.38 220 ALA A N 1
ATOM 1702 C CA . ALA A 1 220 ? 33.773 34.473 10.727 1.00 68.38 220 ALA A CA 1
ATOM 1703 C C . ALA A 1 220 ? 33.751 34.165 12.236 1.00 68.38 220 ALA A C 1
ATOM 1705 O O . ALA A 1 220 ? 34.024 35.053 13.048 1.00 68.38 220 ALA A O 1
ATOM 1706 N N . ILE A 1 221 ? 33.511 32.906 12.622 1.00 70.69 221 ILE A N 1
ATOM 1707 C CA . ILE A 1 221 ? 33.543 32.468 14.026 1.00 70.69 221 ILE A CA 1
ATOM 1708 C C . ILE A 1 221 ? 34.944 32.657 14.622 1.00 70.69 221 ILE A C 1
ATOM 1710 O O . ILE A 1 221 ? 35.084 33.262 15.687 1.00 70.69 221 ILE A O 1
ATOM 1714 N N . VAL A 1 222 ? 35.997 32.214 13.925 1.00 74.00 222 VAL A N 1
ATOM 1715 C CA . VAL A 1 222 ? 37.387 32.371 14.388 1.00 74.00 222 VAL A CA 1
ATOM 1716 C C . VAL A 1 222 ? 37.759 33.849 14.536 1.00 74.00 222 VAL A C 1
ATOM 1718 O O . VAL A 1 222 ? 38.377 34.231 15.534 1.00 74.00 222 VAL A O 1
ATOM 1721 N N . PHE A 1 223 ? 37.354 34.700 13.590 1.00 73.88 223 PHE A N 1
ATOM 1722 C CA . PHE A 1 223 ? 37.612 36.139 13.651 1.00 73.88 223 PHE A CA 1
ATOM 1723 C C . PHE A 1 223 ? 36.923 36.803 14.855 1.00 73.88 223 PHE A C 1
ATOM 1725 O O . PHE A 1 223 ? 37.551 37.584 15.576 1.00 73.88 223 PHE A O 1
ATOM 1732 N N . VAL A 1 224 ? 35.662 36.454 15.129 1.00 67.69 224 VAL A N 1
ATOM 1733 C CA . VAL A 1 224 ? 34.898 36.985 16.272 1.00 67.69 224 VAL A CA 1
ATOM 1734 C C . VAL A 1 224 ? 35.488 36.521 17.607 1.00 67.69 224 VAL A C 1
ATOM 1736 O O . VAL A 1 224 ? 35.694 37.342 18.503 1.00 67.69 224 VAL A O 1
ATOM 1739 N N . VAL A 1 225 ? 35.845 35.238 17.737 1.00 69.06 225 VAL A N 1
ATOM 1740 C CA . VAL A 1 225 ? 36.464 34.694 18.960 1.00 69.06 225 VAL A CA 1
ATOM 1741 C C . VAL A 1 225 ? 37.824 35.343 19.231 1.00 69.06 225 VAL A C 1
ATOM 1743 O O . VAL A 1 225 ? 38.145 35.656 20.377 1.00 69.06 225 VAL A O 1
ATOM 1746 N N . ARG A 1 226 ? 38.623 35.596 18.187 1.00 65.44 226 ARG A N 1
ATOM 1747 C CA . ARG A 1 226 ? 39.948 36.215 18.329 1.00 65.44 226 ARG A CA 1
ATOM 1748 C C . ARG A 1 226 ? 39.867 37.702 18.686 1.00 65.44 226 ARG A C 1
ATOM 1750 O O . ARG A 1 226 ? 40.724 38.183 19.422 1.00 65.44 226 ARG A O 1
ATOM 1757 N N . LYS A 1 227 ? 38.835 38.413 18.217 1.00 63.78 227 LYS A N 1
ATOM 1758 C CA . LYS A 1 227 ? 38.578 39.818 18.571 1.00 63.78 227 LYS A CA 1
ATOM 1759 C C . LYS A 1 227 ? 38.111 39.987 20.022 1.00 63.78 227 LYS A C 1
ATOM 1761 O O . LYS A 1 227 ? 38.504 40.958 20.647 1.00 63.78 227 LYS A O 1
ATOM 1766 N N . ASN A 1 228 ? 37.339 39.041 20.562 1.00 53.97 228 ASN A N 1
ATOM 1767 C CA . ASN A 1 228 ? 36.866 39.080 21.955 1.00 53.97 228 ASN A CA 1
ATOM 1768 C C . ASN A 1 228 ? 37.887 38.574 22.993 1.00 53.97 228 ASN A C 1
ATOM 1770 O O . ASN A 1 228 ? 37.614 38.638 24.188 1.00 53.97 228 ASN A O 1
ATOM 1774 N N . ARG A 1 229 ? 39.039 38.042 22.561 1.00 51.00 229 ARG A N 1
ATOM 1775 C CA . ARG A 1 229 ? 40.142 37.617 23.445 1.00 51.00 229 ARG A CA 1
ATOM 1776 C C . ARG A 1 229 ? 41.258 38.664 23.595 1.00 51.00 229 ARG A C 1
ATOM 1778 O O . ARG A 1 229 ? 42.275 38.352 24.209 1.00 51.00 229 ARG A O 1
ATOM 1785 N N . ARG A 1 230 ? 41.103 39.857 23.016 1.00 43.91 230 ARG A N 1
ATOM 1786 C CA . ARG A 1 230 ? 42.002 41.003 23.216 1.00 43.91 230 ARG A CA 1
ATOM 1787 C C . ARG A 1 230 ? 41.300 42.101 23.989 1.00 43.91 230 ARG A C 1
ATOM 1789 O O . ARG A 1 230 ? 40.106 42.322 23.699 1.00 43.91 230 ARG A O 1
#

Radius of gyrati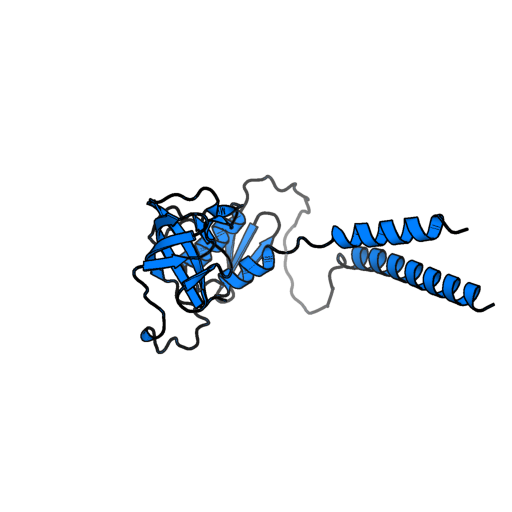on: 25.06 Å; chains: 1; bounding box: 59×69×60 Å

Sequence (230 aa):
MNITYKSIITLIAVSLLFGMVAYGADNEYRFTHNDHDTLIIGEITEIDGENAVIRASDYIVSSKDLNVSAKKKQLQLETVKVDGLLEYDNMKNAEAGDYVIVSLNKSGNKYVVANGAFPVDSLDYKTLKVMAYSEATSAMLSDFVNSGGTYTEFAFSSGTVTRQYDGVDTVIYQSEQPTEQTNTSITDQVQQTESDNTKDFQGYQYYIIYGAGGILVLLAIVFVVRKNRR

Foldseek 3Di:
DPPVVVVVVVVVVVVVVVPDDPQQPVLLLCVLQLVALWKFKFFFADDDPQKTKTQGDDTQDAPPPPVPVPPPVRPPDRIAIEPRQCVAPQCVPPDGGWIKIFGWHDDPPHIYGDRDMFTWPDRPQLDIFTDDPDPLSRQVSSVCSNVSSQFNDWDDDDQWIWTDDPNDTDTRGHDPDPDPDPDDDDDDDDDDDDDDDDPDDDPVVVVVVVVVVVVVVVVVVVVVVVVVVD

pLDDT: mean 75.05, std 23.01, range [25.08, 98.31]